Protein AF-A0AA96TRA6-F1 (afdb_monomer_lite)

Radius of gyration: 28.6 Å; chains: 1; bounding box: 65×93×69 Å

pLDDT: mean 88.29, std 16.26, range [33.94, 98.81]

Structure (mmCIF, N/CA/C/O backbone):
data_AF-A0AA96TRA6-F1
#
_entry.id   AF-A0AA96TRA6-F1
#
loop_
_atom_site.group_PDB
_atom_site.id
_atom_site.type_symbol
_atom_site.label_atom_id
_atom_site.label_alt_id
_atom_site.label_comp_id
_atom_site.label_asym_id
_atom_site.label_entity_id
_atom_site.label_seq_id
_atom_site.pdbx_PDB_ins_code
_atom_site.Cartn_x
_atom_site.Cartn_y
_atom_site.Cartn_z
_atom_site.occupancy
_atom_site.B_iso_or_equiv
_atom_site.auth_seq_id
_atom_site.auth_comp_id
_atom_site.auth_asym_id
_atom_site.auth_atom_id
_atom_site.pdbx_PDB_model_num
ATOM 1 N N . MET A 1 1 ? -35.808 -71.334 -18.707 1.00 42.28 1 MET A N 1
ATOM 2 C CA . MET A 1 1 ? -35.022 -70.355 -19.491 1.00 42.28 1 MET A CA 1
ATOM 3 C C . MET A 1 1 ? -34.315 -69.418 -18.519 1.00 42.28 1 MET A C 1
ATOM 5 O O . MET A 1 1 ? -34.980 -68.644 -17.847 1.00 42.28 1 MET A O 1
ATOM 9 N N . ARG A 1 2 ? -32.995 -69.573 -18.341 1.00 33.94 2 ARG A N 1
ATOM 10 C CA . ARG A 1 2 ? -32.172 -68.718 -17.468 1.00 33.94 2 ARG A CA 1
ATOM 11 C C . ARG A 1 2 ? -31.761 -67.474 -18.256 1.00 33.94 2 ARG A C 1
ATOM 13 O O . ARG A 1 2 ? -31.097 -67.607 -19.277 1.00 33.94 2 ARG A O 1
ATOM 20 N N . VAL A 1 3 ? -32.156 -66.294 -17.787 1.00 36.94 3 VAL A N 1
ATOM 21 C CA . VAL A 1 3 ? -31.730 -65.010 -18.358 1.00 36.94 3 VAL A CA 1
ATOM 22 C C . VAL A 1 3 ? -30.413 -64.619 -17.693 1.00 36.94 3 VAL A C 1
ATOM 24 O O . VAL A 1 3 ? -30.379 -64.307 -16.505 1.00 36.94 3 VAL A O 1
ATOM 27 N N . ILE A 1 4 ? -29.322 -64.688 -18.452 1.00 37.72 4 ILE A N 1
ATOM 28 C CA . ILE A 1 4 ? -28.000 -64.203 -18.048 1.00 37.72 4 ILE A CA 1
ATOM 29 C C . ILE A 1 4 ? -28.017 -62.681 -18.224 1.00 37.72 4 ILE A C 1
ATOM 31 O O . ILE A 1 4 ? -28.163 -62.190 -19.340 1.00 37.72 4 ILE A O 1
ATOM 35 N N . ARG A 1 5 ? -27.912 -61.926 -17.126 1.00 39.19 5 ARG A N 1
ATOM 36 C CA . ARG A 1 5 ? -27.693 -60.474 -17.171 1.00 39.19 5 ARG A CA 1
ATOM 37 C C . ARG A 1 5 ? -26.189 -60.217 -17.177 1.00 39.19 5 ARG A C 1
ATOM 39 O O . ARG A 1 5 ? -25.538 -60.374 -16.149 1.00 39.19 5 ARG A O 1
ATOM 46 N N . SER A 1 6 ? -25.649 -59.844 -18.332 1.00 37.41 6 SER A N 1
ATOM 47 C CA . SER A 1 6 ? -24.274 -59.358 -18.461 1.00 37.41 6 SER A CA 1
ATOM 48 C C . SER A 1 6 ? -24.163 -57.975 -17.820 1.00 37.41 6 SER A C 1
ATOM 50 O O . SER A 1 6 ? -24.817 -57.032 -18.263 1.00 37.41 6 SER A O 1
ATOM 52 N N . ALA A 1 7 ? -23.357 -57.853 -16.768 1.00 39.53 7 ALA A N 1
ATOM 53 C CA . ALA A 1 7 ? -22.985 -56.566 -16.198 1.00 39.53 7 ALA A CA 1
ATOM 54 C C . ALA A 1 7 ? -21.877 -55.945 -17.060 1.00 39.53 7 ALA A C 1
ATOM 56 O O . ALA A 1 7 ? -20.784 -56.499 -17.168 1.00 39.53 7 ALA A O 1
ATOM 57 N N . VAL A 1 8 ? -22.168 -54.810 -17.695 1.00 40.00 8 VAL A N 1
ATOM 58 C CA . VAL A 1 8 ? -21.160 -53.983 -18.364 1.00 40.00 8 VAL A CA 1
ATOM 59 C C . VAL A 1 8 ? -20.470 -53.152 -17.285 1.00 40.00 8 VAL A C 1
ATOM 61 O O . VAL A 1 8 ? -21.099 -52.306 -16.653 1.00 40.00 8 VAL A O 1
ATOM 64 N N . VAL A 1 9 ? -19.188 -53.422 -17.045 1.00 39.41 9 VAL A N 1
ATOM 65 C CA . VAL A 1 9 ? -18.330 -52.583 -16.203 1.00 39.41 9 VAL A CA 1
ATOM 66 C C . VAL A 1 9 ? -17.809 -51.450 -17.081 1.00 39.41 9 VAL A C 1
ATOM 68 O O . VAL A 1 9 ? -16.950 -51.661 -17.933 1.00 39.41 9 VAL A O 1
ATOM 71 N N . THR A 1 10 ? -18.359 -50.252 -16.904 1.00 38.34 10 THR A N 1
ATOM 72 C CA . THR A 1 10 ? -17.861 -49.040 -17.560 1.00 38.34 10 THR A CA 1
ATOM 73 C C . THR A 1 10 ? -16.698 -48.492 -16.740 1.00 38.34 10 THR A C 1
ATOM 75 O O . THR A 1 10 ? -16.899 -47.876 -15.695 1.00 38.34 10 THR A O 1
ATOM 78 N N . THR A 1 11 ? -15.469 -48.737 -17.186 1.00 40.53 11 THR A N 1
ATOM 79 C CA . THR A 1 11 ? -14.266 -48.168 -16.570 1.00 40.53 11 THR A CA 1
ATOM 80 C C . THR A 1 11 ? -14.199 -46.676 -16.896 1.00 40.53 11 THR A C 1
ATOM 82 O O . THR A 1 11 ? -13.904 -46.292 -18.027 1.00 40.53 11 THR A O 1
ATOM 85 N N . LEU A 1 12 ? -14.504 -45.824 -15.916 1.00 39.66 12 LEU A N 1
ATOM 86 C CA . LEU A 1 12 ? -14.371 -44.375 -16.037 1.00 39.66 12 LEU A CA 1
ATOM 87 C C . LEU A 1 12 ? -12.877 -44.014 -15.955 1.00 39.66 12 LEU A C 1
ATOM 89 O O . LEU A 1 12 ? -12.299 -43.961 -14.870 1.00 39.66 12 LEU A O 1
ATOM 93 N N . LEU A 1 13 ? -12.230 -43.811 -17.105 1.00 40.53 13 LEU A N 1
ATOM 94 C CA . LEU A 1 13 ? -10.893 -43.217 -17.166 1.00 40.53 13 LEU A CA 1
ATOM 95 C C . LEU A 1 13 ? -11.001 -41.741 -16.770 1.00 40.53 13 LEU A C 1
ATOM 97 O O . LEU A 1 13 ? -11.358 -40.890 -17.582 1.00 40.53 13 LEU A O 1
ATOM 101 N N . VAL A 1 14 ? -10.701 -41.440 -15.507 1.00 46.28 14 VAL A N 1
ATOM 102 C CA . VAL A 1 14 ? -10.446 -40.071 -15.055 1.00 46.28 14 VAL A CA 1
ATOM 103 C C . VAL A 1 14 ? -9.129 -39.639 -15.693 1.00 46.28 14 VAL A C 1
ATOM 105 O O . VAL A 1 14 ? -8.050 -40.016 -15.240 1.00 46.28 14 VAL A O 1
ATOM 108 N N . GLY A 1 15 ? -9.219 -38.903 -16.799 1.00 42.81 15 GLY A N 1
ATOM 109 C CA . GLY A 1 15 ? -8.066 -38.237 -17.384 1.00 42.81 15 GLY A CA 1
ATOM 110 C C . GLY A 1 15 ? -7.503 -37.255 -16.364 1.00 42.81 15 GLY A C 1
ATOM 111 O O . GLY A 1 15 ? -8.161 -36.276 -16.020 1.00 42.81 15 GLY A O 1
ATOM 112 N N . LEU A 1 16 ? -6.301 -37.530 -15.860 1.00 41.72 16 LEU A N 1
ATOM 113 C CA . LEU A 1 16 ? -5.500 -36.548 -15.141 1.00 41.72 16 LEU A CA 1
ATOM 114 C C . LEU A 1 16 ? -5.241 -35.388 -16.105 1.00 41.72 16 LEU A C 1
ATOM 116 O O . LEU A 1 16 ? -4.374 -35.474 -16.974 1.00 41.72 16 LEU A O 1
ATOM 120 N N . VAL A 1 17 ? -6.021 -34.315 -15.975 1.00 44.75 17 VAL A N 1
ATOM 121 C CA . VAL A 1 17 ? -5.686 -33.027 -16.578 1.00 44.75 17 VAL A CA 1
ATOM 122 C C . VAL A 1 17 ? -4.483 -32.519 -15.797 1.00 44.75 17 VAL A C 1
ATOM 124 O O . VAL A 1 17 ? -4.615 -31.886 -14.754 1.00 44.75 17 VAL A O 1
ATOM 127 N N . VAL A 1 18 ? -3.290 -32.882 -16.260 1.00 41.41 18 VAL A N 1
ATOM 128 C CA . VAL A 1 18 ? -2.065 -32.229 -15.811 1.00 41.41 18 VAL A CA 1
ATOM 129 C C . VAL A 1 18 ? -2.233 -30.758 -16.192 1.00 41.41 18 VAL A C 1
ATOM 131 O O . VAL A 1 18 ? -2.488 -30.492 -17.370 1.00 41.41 18 VAL A O 1
ATOM 134 N N . PRO A 1 19 ? -2.155 -29.801 -15.250 1.00 42.62 19 PRO A N 1
ATOM 135 C CA . PRO A 1 19 ? -2.147 -28.398 -15.619 1.00 42.62 19 PRO A CA 1
ATOM 136 C C . PRO A 1 19 ? -0.954 -28.209 -16.549 1.00 42.62 19 PRO A C 1
ATOM 138 O O . PRO A 1 19 ? 0.198 -28.370 -16.147 1.00 42.62 19 PRO A O 1
ATOM 141 N N . THR A 1 20 ? -1.224 -27.943 -17.825 1.00 41.03 20 THR A N 1
ATOM 142 C CA . THR A 1 20 ? -0.189 -27.506 -18.750 1.00 41.03 20 THR A CA 1
ATOM 143 C C . THR A 1 20 ? 0.388 -26.241 -18.147 1.00 41.03 20 THR A C 1
ATOM 145 O O . THR A 1 20 ? -0.325 -25.240 -18.044 1.00 41.03 20 THR A O 1
ATOM 148 N N . ALA A 1 21 ? 1.644 -26.300 -17.698 1.00 43.00 21 ALA A N 1
ATOM 149 C CA . ALA A 1 21 ? 2.397 -25.112 -17.343 1.00 43.00 21 ALA A CA 1
ATOM 150 C C . ALA A 1 21 ? 2.210 -24.121 -18.494 1.00 43.00 21 ALA A C 1
ATOM 152 O O . ALA A 1 21 ? 2.551 -24.434 -19.639 1.00 43.00 21 ALA A O 1
ATOM 153 N N . ARG A 1 22 ? 1.557 -22.987 -18.212 1.00 42.09 22 ARG A N 1
ATOM 154 C CA . ARG A 1 22 ? 1.361 -21.920 -19.192 1.00 42.09 22 ARG A CA 1
ATOM 155 C C . ARG A 1 22 ? 2.757 -21.594 -19.711 1.00 42.09 22 ARG A C 1
ATOM 157 O O . ARG A 1 22 ? 3.632 -21.248 -18.919 1.00 42.09 22 ARG A O 1
ATOM 164 N N . ALA A 1 23 ? 2.992 -21.816 -21.003 1.00 43.53 23 ALA A N 1
ATOM 165 C CA . ALA A 1 23 ? 4.252 -21.430 -21.615 1.00 43.53 23 ALA A CA 1
ATOM 166 C C . ALA A 1 23 ? 4.495 -19.950 -21.295 1.00 43.53 23 ALA A C 1
ATOM 168 O O . ALA A 1 23 ? 3.550 -19.162 -21.324 1.00 43.53 23 ALA A O 1
ATOM 169 N N . ALA A 1 24 ? 5.739 -19.623 -20.951 1.00 48.09 24 ALA A N 1
ATOM 170 C CA . ALA A 1 24 ? 6.220 -18.273 -20.708 1.00 48.09 24 ALA A CA 1
ATOM 171 C C . ALA A 1 24 ? 5.641 -17.290 -21.737 1.00 48.09 24 ALA A C 1
ATOM 173 O O . ALA A 1 24 ? 6.030 -17.315 -22.905 1.00 48.09 24 ALA A O 1
ATOM 174 N N . GLU A 1 25 ? 4.672 -16.472 -21.332 1.00 60.06 25 GLU A N 1
ATOM 175 C CA . GLU A 1 25 ? 4.053 -15.508 -22.234 1.00 60.06 25 GLU A CA 1
ATOM 176 C C . GLU A 1 25 ? 5.035 -14.342 -22.367 1.00 60.06 25 GLU A C 1
ATOM 178 O O . GLU A 1 25 ? 5.308 -13.631 -21.398 1.00 60.06 25 GLU A O 1
ATOM 183 N N . VAL A 1 26 ? 5.643 -14.195 -23.548 1.00 67.19 26 VAL A N 1
ATOM 184 C CA . VAL A 1 26 ? 6.467 -13.021 -23.861 1.00 67.19 26 VAL A CA 1
ATOM 185 C C . VAL A 1 26 ? 5.602 -11.783 -23.612 1.00 67.19 26 VAL A C 1
ATOM 187 O O . VAL A 1 26 ? 4.459 -11.761 -24.081 1.00 67.19 26 VAL A O 1
ATOM 190 N N . PRO A 1 27 ? 6.097 -10.762 -22.888 1.00 79.88 27 PRO A N 1
ATOM 191 C CA . PRO A 1 27 ? 5.276 -9.600 -22.597 1.00 79.88 27 PRO A CA 1
ATOM 192 C C . PRO A 1 27 ? 4.778 -8.944 -23.887 1.00 79.88 27 PRO A C 1
ATOM 194 O O . PRO A 1 27 ? 5.542 -8.743 -24.834 1.00 79.88 27 PRO A O 1
ATOM 197 N N . ALA A 1 28 ? 3.486 -8.621 -23.931 1.00 87.81 28 ALA A N 1
ATOM 198 C CA . ALA A 1 28 ? 2.892 -7.961 -25.086 1.00 87.81 28 ALA A CA 1
ATOM 199 C C . ALA A 1 28 ? 3.517 -6.573 -25.299 1.00 87.81 28 ALA A C 1
ATOM 201 O O . ALA A 1 28 ? 3.932 -5.912 -24.347 1.00 87.81 28 ALA A O 1
ATOM 202 N N . ALA A 1 29 ? 3.535 -6.089 -26.541 1.00 92.25 29 ALA A N 1
ATOM 203 C CA . ALA A 1 29 ? 3.924 -4.707 -26.808 1.00 92.25 29 ALA A CA 1
ATOM 204 C C . ALA A 1 29 ? 3.023 -3.728 -26.028 1.00 92.25 29 ALA A C 1
ATOM 206 O O . ALA A 1 29 ? 1.818 -3.948 -25.900 1.00 92.25 29 ALA A O 1
AT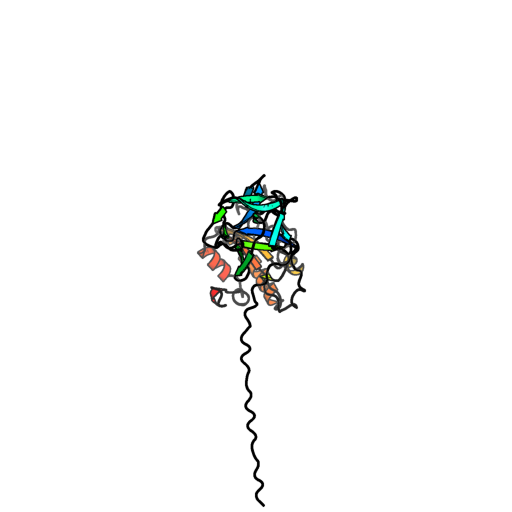OM 207 N N . GLY A 1 30 ? 3.602 -2.654 -25.496 1.00 94.06 30 GLY A N 1
ATOM 208 C CA . GLY A 1 30 ? 2.895 -1.735 -24.605 1.00 94.06 30 GLY A CA 1
ATOM 209 C C . GLY A 1 30 ? 3.838 -0.849 -23.801 1.00 94.06 30 GLY A C 1
ATOM 210 O O . GLY A 1 30 ? 5.038 -0.820 -24.054 1.00 94.06 30 GLY A O 1
ATOM 211 N N . GLN A 1 31 ? 3.292 -0.122 -22.830 1.00 96.12 31 GLN A N 1
ATOM 212 C CA . GLN A 1 31 ? 4.075 0.746 -21.950 1.00 96.12 31 GLN A CA 1
ATOM 213 C C . GLN A 1 31 ? 4.213 0.124 -20.564 1.00 96.12 31 GLN A C 1
ATOM 215 O O . GLN A 1 31 ? 3.215 -0.311 -19.982 1.00 96.12 31 GLN A O 1
ATOM 220 N N . TYR A 1 32 ? 5.431 0.126 -20.030 1.00 96.12 32 TYR A N 1
ATOM 221 C CA . TYR A 1 32 ? 5.778 -0.560 -18.793 1.00 96.12 32 TYR A CA 1
ATOM 222 C C . TYR A 1 32 ? 6.741 0.234 -17.907 1.00 96.12 32 TYR A C 1
ATOM 224 O O . TYR A 1 32 ? 7.564 1.010 -18.391 1.00 96.12 32 TYR A O 1
ATOM 232 N N . TYR A 1 33 ? 6.684 -0.036 -16.605 1.00 97.00 33 TYR A N 1
ATOM 233 C CA . TYR A 1 33 ? 7.807 0.158 -15.695 1.00 97.00 33 TYR A CA 1
ATOM 234 C C . TYR A 1 33 ? 8.662 -1.107 -15.685 1.00 97.00 33 TYR A C 1
ATOM 236 O O . TYR A 1 33 ? 8.124 -2.214 -15.628 1.00 97.00 33 TYR A O 1
ATOM 244 N N . LEU A 1 34 ? 9.984 -0.945 -15.702 1.00 96.88 34 LEU A N 1
ATOM 245 C CA . LEU A 1 34 ? 10.941 -2.035 -15.524 1.00 96.88 34 LEU A CA 1
ATOM 246 C C . LEU A 1 34 ? 11.576 -1.906 -14.135 1.00 96.88 34 LEU A C 1
ATOM 248 O O . LEU A 1 34 ? 12.388 -1.009 -13.913 1.00 96.88 34 LEU A O 1
ATOM 252 N N . GLN A 1 35 ? 11.201 -2.781 -13.203 1.00 97.44 35 GLN A N 1
ATOM 253 C CA . GLN A 1 35 ? 11.616 -2.707 -11.800 1.00 97.44 35 GLN A CA 1
ATOM 254 C C . GLN A 1 35 ? 12.491 -3.901 -11.423 1.00 97.44 35 GLN A C 1
ATOM 256 O O . GLN A 1 35 ? 12.138 -5.049 -11.679 1.00 97.44 35 GLN A O 1
ATOM 261 N N . SER A 1 36 ? 13.632 -3.648 -10.791 1.00 96.81 36 SER A N 1
ATOM 262 C CA . SER A 1 36 ? 14.515 -4.710 -10.303 1.00 96.81 36 SER A CA 1
ATOM 263 C C . SER A 1 36 ? 13.880 -5.427 -9.114 1.00 96.81 36 SER A C 1
ATOM 265 O O . SER A 1 36 ? 13.518 -4.791 -8.122 1.00 96.81 36 SER A O 1
ATOM 267 N N . VAL A 1 37 ? 13.807 -6.759 -9.170 1.00 96.19 37 VAL A N 1
ATOM 268 C CA . VAL A 1 37 ? 13.329 -7.580 -8.042 1.00 96.19 37 VAL A CA 1
ATOM 269 C C . VAL A 1 37 ? 14.284 -7.472 -6.850 1.00 96.19 37 VAL A C 1
ATOM 271 O O . VAL A 1 37 ? 13.847 -7.489 -5.704 1.00 96.19 37 VAL A O 1
ATOM 274 N N . ALA A 1 38 ? 15.587 -7.338 -7.108 1.00 94.81 38 ALA A N 1
ATOM 275 C CA . ALA A 1 38 ? 16.608 -7.323 -6.064 1.00 94.81 38 ALA A CA 1
ATOM 276 C C . ALA A 1 38 ? 16.658 -6.002 -5.281 1.00 94.81 38 ALA A C 1
ATOM 278 O O . ALA A 1 38 ? 16.997 -6.002 -4.100 1.00 94.81 38 ALA A O 1
ATOM 279 N N . THR A 1 39 ? 16.357 -4.873 -5.931 1.00 95.62 39 THR A N 1
ATOM 280 C CA . THR A 1 39 ? 16.509 -3.533 -5.332 1.00 95.62 39 THR A CA 1
ATOM 281 C C . THR A 1 39 ? 15.181 -2.807 -5.121 1.00 95.62 39 THR A C 1
ATOM 283 O O . THR A 1 39 ? 15.141 -1.839 -4.367 1.00 95.62 39 THR A O 1
ATOM 286 N N . GLY A 1 40 ? 14.101 -3.227 -5.789 1.00 95.69 40 GLY A N 1
ATOM 287 C CA . GLY A 1 40 ? 12.816 -2.519 -5.798 1.00 95.69 40 GLY A CA 1
ATOM 288 C C . GLY A 1 40 ? 12.839 -1.184 -6.556 1.00 95.69 40 GLY A C 1
ATOM 289 O O . GLY A 1 40 ? 11.872 -0.425 -6.494 1.00 95.69 40 GLY A O 1
ATOM 290 N N . LEU A 1 41 ? 13.929 -0.871 -7.263 1.00 97.12 41 LEU A N 1
ATOM 291 C CA . LEU A 1 41 ? 14.107 0.383 -7.998 1.00 97.12 41 LEU A CA 1
ATOM 292 C C . LEU A 1 41 ? 13.728 0.224 -9.475 1.00 97.12 41 LEU A C 1
ATOM 294 O O . LEU A 1 41 ? 13.916 -0.845 -10.061 1.00 97.12 41 LEU A O 1
ATOM 298 N N . ASN A 1 42 ? 13.228 1.304 -10.075 1.00 97.62 42 ASN A N 1
ATOM 299 C CA . ASN A 1 42 ? 12.888 1.375 -11.493 1.00 97.62 42 ASN A CA 1
ATOM 300 C C . ASN A 1 42 ? 14.119 1.720 -12.335 1.00 97.62 42 ASN A C 1
ATOM 302 O O . ASN A 1 42 ? 14.922 2.571 -11.945 1.00 97.62 42 ASN A O 1
ATOM 306 N N . ALA A 1 43 ? 14.227 1.102 -13.511 1.00 97.44 43 ALA A N 1
ATOM 307 C CA . ALA A 1 43 ? 15.154 1.508 -14.557 1.00 97.44 43 ALA A CA 1
ATOM 308 C C . ALA A 1 43 ? 14.735 2.877 -15.112 1.00 97.44 43 ALA A C 1
ATOM 310 O O . ALA A 1 43 ? 13.609 3.036 -15.590 1.00 97.44 43 ALA A O 1
ATOM 311 N N . ALA A 1 44 ? 15.646 3.841 -15.043 1.00 97.69 44 ALA A N 1
ATOM 312 C CA . ALA A 1 44 ? 15.417 5.239 -15.379 1.00 97.69 44 ALA A CA 1
ATOM 313 C C . ALA A 1 44 ? 16.459 5.719 -16.390 1.00 97.69 44 ALA A C 1
ATOM 315 O O . ALA A 1 44 ? 17.645 5.422 -16.238 1.00 97.69 44 ALA A O 1
ATOM 316 N N . VAL A 1 45 ? 16.040 6.465 -17.408 1.00 97.56 45 VAL A N 1
ATOM 317 C CA . VAL A 1 45 ? 16.984 7.070 -18.354 1.00 97.56 45 VAL A CA 1
ATOM 318 C C . VAL A 1 45 ? 17.732 8.223 -17.683 1.00 97.56 45 VAL A C 1
ATOM 320 O O . VAL A 1 45 ? 17.118 9.184 -17.224 1.00 97.56 45 VAL A O 1
ATOM 323 N N . THR A 1 46 ? 19.067 8.156 -17.689 1.00 96.06 46 THR A N 1
ATOM 324 C CA . THR A 1 46 ? 19.953 9.220 -17.192 1.00 96.06 46 THR A CA 1
ATOM 325 C C . THR A 1 46 ? 20.938 9.607 -18.296 1.00 96.06 46 THR A C 1
ATOM 327 O O . THR A 1 46 ? 22.042 9.075 -18.404 1.00 96.06 46 THR A O 1
ATOM 330 N N . GLY A 1 47 ? 20.536 10.535 -19.169 1.00 94.50 47 GLY A N 1
ATOM 331 C CA . GLY A 1 47 ? 21.346 10.937 -20.323 1.00 94.50 47 GLY A CA 1
ATOM 332 C C . GLY A 1 47 ? 21.545 9.787 -21.318 1.00 94.50 47 GLY A C 1
ATOM 333 O O . GLY A 1 47 ? 20.600 9.362 -21.977 1.00 94.50 47 GLY A O 1
ATOM 334 N N . ASP A 1 48 ? 22.780 9.294 -21.443 1.00 96.12 48 ASP A N 1
ATOM 335 C CA . ASP A 1 48 ? 23.130 8.163 -22.319 1.00 96.12 48 ASP A CA 1
ATOM 336 C C . ASP A 1 48 ? 23.156 6.809 -21.592 1.00 96.12 48 ASP A C 1
ATOM 338 O O . ASP A 1 48 ? 23.378 5.772 -22.223 1.00 96.12 48 ASP A O 1
ATOM 342 N N . THR A 1 49 ? 22.938 6.799 -20.276 1.00 96.94 49 THR A N 1
ATOM 343 C CA . THR A 1 49 ? 22.920 5.591 -19.445 1.00 96.94 49 THR A CA 1
ATOM 344 C C . THR A 1 49 ? 21.517 5.293 -18.933 1.00 96.94 49 THR A C 1
ATOM 346 O O . THR A 1 49 ? 20.566 6.043 -19.163 1.00 96.94 49 THR A O 1
ATOM 349 N N . VAL A 1 50 ? 21.393 4.162 -18.243 1.00 97.50 50 VAL A N 1
ATOM 350 C CA . VAL A 1 50 ? 20.170 3.777 -17.543 1.00 97.50 50 VAL A CA 1
ATOM 351 C C . VAL A 1 50 ? 20.536 3.464 -16.102 1.00 97.50 50 VAL A C 1
ATOM 353 O O . VAL A 1 50 ? 21.335 2.560 -15.863 1.00 97.50 50 VAL A O 1
ATOM 356 N N . ASP A 1 51 ? 19.978 4.214 -15.160 1.00 96.88 51 ASP A N 1
ATOM 357 C CA . ASP A 1 51 ? 20.236 4.086 -13.725 1.00 96.88 51 ASP A CA 1
ATOM 358 C C . ASP A 1 51 ? 19.045 3.437 -13.005 1.00 96.88 51 ASP A C 1
ATOM 360 O O . ASP A 1 51 ? 18.041 3.069 -13.616 1.00 96.88 51 ASP A O 1
ATOM 364 N N . GLN A 1 52 ? 19.165 3.277 -11.685 1.00 96.12 52 GLN A N 1
ATOM 365 C CA . GLN A 1 52 ? 18.102 2.773 -10.819 1.00 96.12 52 GLN A CA 1
ATOM 366 C C . GLN A 1 52 ? 17.617 3.858 -9.866 1.00 96.12 52 GLN A C 1
ATOM 368 O O . GLN A 1 52 ? 18.358 4.278 -8.976 1.00 96.12 52 GLN A O 1
ATOM 373 N N . HIS A 1 53 ? 16.358 4.262 -10.001 1.00 96.50 53 HIS A N 1
ATOM 374 C CA . HIS A 1 53 ? 15.738 5.293 -9.170 1.00 96.50 53 HIS A CA 1
ATOM 375 C C . HIS A 1 53 ? 14.540 4.739 -8.389 1.00 96.50 53 HIS A C 1
ATOM 377 O O . HIS A 1 53 ? 13.946 3.720 -8.744 1.00 96.50 53 HIS A O 1
ATOM 383 N N . ARG A 1 54 ? 14.165 5.415 -7.295 1.00 96.94 54 ARG A N 1
ATOM 384 C CA . ARG A 1 54 ? 12.924 5.089 -6.573 1.00 96.94 54 ARG A CA 1
ATOM 385 C C . ARG A 1 54 ? 11.722 5.276 -7.512 1.00 96.94 54 ARG A C 1
ATOM 387 O O . ARG A 1 54 ? 11.764 6.218 -8.305 1.00 96.94 54 ARG A O 1
ATOM 394 N N . PRO A 1 55 ? 10.666 4.447 -7.418 1.00 95.56 55 PRO A N 1
ATOM 395 C CA . PRO A 1 55 ? 9.463 4.630 -8.225 1.00 95.56 55 PRO A CA 1
ATOM 396 C C . PRO A 1 55 ? 8.873 6.034 -8.046 1.00 95.56 55 PRO A C 1
ATOM 398 O O . PRO A 1 55 ? 8.578 6.440 -6.921 1.00 95.56 55 PRO A O 1
ATOM 401 N N . LYS A 1 56 ? 8.734 6.777 -9.146 1.00 93.50 56 LYS A N 1
ATOM 402 C CA . LYS A 1 56 ? 8.208 8.152 -9.165 1.00 93.50 56 LYS A CA 1
ATOM 403 C C . LYS A 1 56 ? 7.501 8.449 -10.491 1.00 93.50 56 LYS A C 1
ATOM 405 O O . LYS A 1 56 ? 7.878 9.387 -11.180 1.00 93.50 56 LYS A O 1
ATOM 410 N N . GLY A 1 57 ? 6.560 7.596 -10.895 1.00 90.94 57 GLY A N 1
ATOM 411 C CA . GLY A 1 57 ? 5.847 7.789 -12.161 1.00 90.94 57 GLY A CA 1
ATOM 412 C C . GLY A 1 57 ? 6.805 7.933 -13.349 1.00 90.94 57 GLY A C 1
ATOM 413 O O . GLY A 1 57 ? 7.720 7.125 -13.492 1.00 90.94 57 GLY A O 1
ATOM 414 N N . ASN A 1 58 ? 6.612 8.957 -14.185 1.00 93.38 58 ASN A N 1
ATOM 415 C CA . ASN A 1 58 ? 7.557 9.283 -15.263 1.00 93.38 58 ASN A CA 1
ATOM 416 C C . ASN A 1 58 ? 8.419 10.516 -14.983 1.00 93.38 58 ASN A C 1
ATOM 418 O O . ASN A 1 58 ? 9.133 10.971 -15.872 1.00 93.38 58 ASN A O 1
ATOM 422 N N . GLU A 1 59 ? 8.347 11.073 -13.779 1.00 93.25 59 GLU A N 1
ATOM 423 C CA . GLU A 1 59 ? 9.034 12.306 -13.404 1.00 93.25 59 GLU A CA 1
ATOM 424 C C . GLU A 1 59 ? 10.561 12.191 -13.561 1.00 93.25 59 GLU A C 1
ATOM 426 O O . GLU A 1 59 ? 11.214 13.183 -13.866 1.00 93.25 59 GLU A O 1
ATOM 431 N N . ASP A 1 60 ? 11.099 10.970 -13.441 1.00 93.38 60 ASP A N 1
ATOM 432 C CA . ASP A 1 60 ? 12.516 10.639 -13.641 1.00 93.38 60 ASP A CA 1
ATOM 433 C C . ASP A 1 60 ? 12.724 9.673 -14.841 1.00 93.38 60 ASP A C 1
ATOM 435 O O . ASP A 1 60 ? 13.584 8.797 -14.773 1.00 93.38 60 ASP A O 1
ATOM 439 N N . HIS A 1 61 ? 11.921 9.769 -15.914 1.00 96.44 61 HIS A N 1
ATOM 440 C CA . HIS A 1 61 ? 12.069 8.975 -17.157 1.00 96.44 61 HIS A CA 1
ATOM 441 C C . HIS A 1 61 ? 12.094 7.446 -16.947 1.00 96.44 61 HIS A C 1
ATOM 443 O O . HIS A 1 61 ? 13.027 6.751 -17.359 1.00 96.44 61 HIS A O 1
ATOM 449 N N . GLN A 1 62 ? 11.076 6.913 -16.264 1.00 97.00 62 GLN A N 1
ATOM 450 C CA . GLN A 1 62 ? 11.003 5.502 -15.841 1.00 97.00 62 GLN A CA 1
ATOM 451 C C . GLN A 1 62 ? 10.031 4.652 -16.675 1.00 97.00 62 GLN A C 1
ATOM 453 O O . GLN A 1 62 ? 9.838 3.468 -16.384 1.00 97.00 62 GLN A O 1
ATOM 458 N N . GLN A 1 63 ? 9.379 5.245 -17.676 1.00 97.69 63 GLN A N 1
ATOM 459 C CA . GLN A 1 63 ? 8.393 4.574 -18.519 1.00 97.69 63 GLN A CA 1
ATOM 460 C C . GLN A 1 63 ? 9.013 4.122 -19.840 1.00 97.69 63 GLN A C 1
ATOM 462 O O . GLN A 1 63 ? 9.583 4.918 -20.580 1.00 97.69 63 GLN A O 1
ATOM 467 N N . TRP A 1 64 ? 8.849 2.841 -20.155 1.00 97.88 64 TRP A N 1
ATOM 468 C CA . TRP A 1 64 ? 9.418 2.204 -21.337 1.00 97.88 64 TRP A CA 1
ATOM 469 C C . TRP A 1 64 ? 8.317 1.717 -22.269 1.00 97.88 64 TRP A C 1
ATOM 471 O O . TRP A 1 64 ? 7.382 1.041 -21.842 1.00 97.88 64 TRP A O 1
ATOM 481 N N . THR A 1 65 ? 8.452 1.990 -23.560 1.00 97.62 65 THR A N 1
ATOM 482 C CA . THR A 1 65 ? 7.629 1.375 -24.602 1.00 97.62 65 THR A CA 1
ATOM 483 C C . THR A 1 65 ? 8.294 0.083 -25.060 1.00 97.62 65 THR A C 1
ATOM 485 O O . THR A 1 65 ? 9.314 0.111 -25.745 1.00 97.62 65 THR A O 1
ATOM 488 N N . LEU A 1 66 ? 7.720 -1.061 -24.690 1.00 96.38 66 LEU A N 1
ATOM 489 C CA . LEU A 1 66 ? 8.100 -2.355 -25.239 1.00 96.38 66 LEU A CA 1
ATOM 490 C C . LEU A 1 66 ? 7.493 -2.510 -26.635 1.00 96.38 66 LEU A C 1
ATOM 492 O O . LEU A 1 66 ? 6.272 -2.516 -26.809 1.00 96.38 66 LEU A O 1
ATOM 496 N N . ARG A 1 67 ? 8.360 -2.665 -27.628 1.00 95.19 67 ARG A N 1
ATOM 497 C CA . ARG A 1 67 ? 8.004 -2.964 -29.014 1.00 95.19 67 ARG A CA 1
ATOM 498 C C . ARG A 1 67 ? 7.865 -4.476 -29.218 1.00 95.19 67 ARG A C 1
ATOM 500 O O . ARG A 1 67 ? 8.454 -5.274 -28.493 1.00 95.19 67 ARG A O 1
ATOM 507 N N . SER A 1 68 ? 7.115 -4.882 -30.244 1.00 91.38 68 SER A N 1
ATOM 508 C CA . SER A 1 68 ? 6.859 -6.300 -30.562 1.00 91.38 68 SER A CA 1
ATOM 509 C C . SER A 1 68 ? 8.109 -7.097 -30.950 1.00 91.38 68 SER A C 1
ATOM 511 O O . SER A 1 68 ? 8.067 -8.320 -30.994 1.00 91.38 68 SER A O 1
ATOM 513 N N . ASP A 1 69 ? 9.207 -6.413 -31.264 1.00 90.50 69 ASP A N 1
ATOM 514 C CA . ASP A 1 69 ? 10.508 -6.990 -31.599 1.00 90.50 69 ASP A CA 1
ATOM 515 C C . ASP A 1 69 ? 11.450 -7.107 -30.384 1.00 90.50 69 ASP A C 1
ATOM 517 O O . ASP A 1 69 ? 12.621 -7.438 -30.552 1.00 90.50 69 ASP A O 1
ATOM 521 N N . GLY A 1 70 ? 10.962 -6.836 -29.168 1.00 92.31 70 GLY A N 1
ATOM 522 C CA . GLY A 1 70 ? 11.731 -6.972 -27.930 1.00 92.31 70 GLY A CA 1
ATOM 523 C C . GLY A 1 70 ? 12.602 -5.762 -27.577 1.00 92.31 70 GLY A C 1
ATOM 524 O O . GLY A 1 70 ? 13.475 -5.866 -26.714 1.00 92.31 70 GLY A O 1
ATOM 525 N N . ARG A 1 71 ? 12.402 -4.610 -28.228 1.00 96.94 71 ARG A N 1
ATOM 526 C CA . ARG A 1 71 ? 13.074 -3.353 -27.862 1.00 96.94 71 ARG A CA 1
ATOM 527 C C . ARG A 1 71 ? 12.297 -2.593 -26.795 1.00 96.94 71 ARG A C 1
ATOM 529 O O . ARG A 1 71 ? 11.082 -2.464 -26.895 1.00 96.94 71 ARG A O 1
ATOM 536 N N . LEU A 1 72 ? 13.012 -2.037 -25.821 1.00 98.00 72 LEU A N 1
ATOM 537 C CA . LEU A 1 72 ? 12.467 -1.112 -24.824 1.00 98.00 72 LEU A CA 1
ATOM 538 C C . LEU A 1 72 ? 12.901 0.307 -25.181 1.00 98.00 72 LEU A C 1
ATOM 540 O O . LEU A 1 72 ? 14.094 0.598 -25.187 1.00 98.00 72 LEU A O 1
ATOM 544 N N . GLU A 1 73 ? 11.944 1.167 -25.501 1.00 97.88 73 GLU A N 1
ATOM 545 C CA . GLU A 1 73 ? 12.170 2.537 -25.958 1.00 97.88 73 GLU A CA 1
ATOM 546 C C . GLU A 1 73 ? 11.745 3.570 -24.917 1.00 97.88 73 GLU A C 1
ATOM 548 O O . GLU A 1 73 ? 10.690 3.444 -24.301 1.00 97.88 73 GLU A O 1
ATOM 553 N N . GLU A 1 74 ? 12.526 4.636 -24.799 1.00 97.25 74 GLU A N 1
ATOM 554 C CA . GLU A 1 74 ? 12.173 5.859 -24.085 1.00 97.25 74 GLU A CA 1
ATOM 555 C C . GLU A 1 74 ? 12.660 7.053 -24.927 1.00 97.25 74 GLU A C 1
ATOM 557 O O . GLU A 1 74 ? 13.771 7.038 -25.465 1.00 97.25 74 GLU A O 1
ATOM 562 N N . SER A 1 75 ? 11.785 8.045 -25.132 1.00 92.25 75 SER A N 1
ATOM 563 C CA . SER A 1 75 ? 12.074 9.284 -25.878 1.00 92.25 75 SER A CA 1
ATOM 564 C C . SER A 1 75 ? 12.820 9.097 -27.217 1.00 92.25 75 SER A C 1
ATOM 566 O O . SER A 1 75 ? 13.722 9.860 -27.563 1.00 92.25 75 SER A O 1
ATOM 568 N N . GLY A 1 76 ? 12.445 8.078 -28.004 1.00 94.69 76 GLY A N 1
ATOM 569 C CA . GLY A 1 76 ? 13.010 7.815 -29.337 1.00 94.69 76 GLY A CA 1
ATOM 570 C C . GLY A 1 76 ? 14.346 7.060 -29.349 1.00 94.69 76 GLY A C 1
ATOM 571 O O . GLY A 1 76 ? 14.918 6.830 -30.419 1.00 94.69 76 GLY A O 1
ATOM 572 N N . ARG A 1 77 ? 14.859 6.663 -28.180 1.00 98.19 77 ARG A N 1
ATOM 573 C CA . ARG A 1 77 ? 16.065 5.841 -28.020 1.00 98.19 77 ARG A CA 1
ATOM 574 C C . ARG A 1 77 ? 15.712 4.540 -27.320 1.00 98.19 77 ARG A C 1
ATOM 576 O O . ARG A 1 77 ? 14.729 4.461 -26.598 1.00 98.19 77 ARG A O 1
ATOM 583 N N . CYS A 1 78 ? 16.524 3.512 -27.522 1.00 98.50 78 CYS A N 1
ATOM 584 C CA . CYS A 1 78 ? 16.249 2.191 -26.976 1.00 98.50 78 CYS A CA 1
ATOM 585 C C . CYS A 1 78 ? 17.301 1.769 -25.954 1.00 98.50 78 CYS A C 1
ATOM 587 O O . CYS A 1 78 ? 18.495 2.006 -26.152 1.00 98.50 78 CYS A O 1
ATOM 589 N N . LEU A 1 79 ? 16.850 1.085 -24.901 1.00 98.44 79 LEU A N 1
ATOM 590 C CA . LEU A 1 79 ? 17.702 0.372 -23.959 1.00 98.44 79 LEU A CA 1
ATOM 591 C C . LEU A 1 79 ? 18.529 -0.656 -24.726 1.00 98.44 79 LEU A C 1
ATOM 593 O O . LEU A 1 79 ? 18.009 -1.641 -25.252 1.00 98.44 79 LEU A O 1
ATOM 597 N N . GLY A 1 80 ? 19.831 -0.440 -24.763 1.00 97.81 80 GLY A N 1
ATOM 598 C CA . GLY A 1 80 ? 20.775 -1.321 -25.415 1.00 97.81 80 GLY A CA 1
ATOM 599 C C . GLY A 1 80 ? 21.989 -1.615 -24.559 1.00 97.81 80 GLY A C 1
ATOM 600 O O . GLY A 1 80 ? 22.042 -1.321 -23.363 1.00 97.81 80 GLY A O 1
ATOM 601 N N . ARG A 1 81 ? 22.966 -2.250 -25.193 1.00 97.50 81 ARG A N 1
ATOM 602 C CA . ARG A 1 81 ? 24.177 -2.756 -24.553 1.00 97.50 81 ARG A CA 1
ATOM 603 C C . ARG A 1 81 ? 25.391 -2.028 -25.113 1.00 97.50 81 ARG A C 1
ATOM 605 O O . ARG A 1 81 ? 25.560 -1.957 -26.323 1.00 97.50 81 ARG A O 1
ATOM 612 N N . SER A 1 82 ? 26.251 -1.531 -24.233 1.00 96.75 82 SER A N 1
ATOM 613 C CA . SER A 1 82 ? 27.565 -0.986 -24.581 1.00 96.75 82 SER A CA 1
ATOM 614 C C . SER A 1 82 ? 28.619 -1.670 -23.712 1.00 96.75 82 SER A C 1
ATOM 616 O O . SER A 1 82 ? 28.824 -1.316 -22.548 1.00 96.75 82 SER A O 1
ATOM 618 N N . GLY A 1 83 ? 29.228 -2.733 -24.249 1.00 94.81 83 GLY A N 1
ATOM 619 C CA . GLY A 1 83 ? 30.115 -3.616 -23.488 1.00 94.81 83 GLY A CA 1
ATOM 620 C C . GLY A 1 83 ? 29.375 -4.307 -22.340 1.00 94.81 83 GLY A C 1
ATOM 621 O O . GLY A 1 83 ? 28.474 -5.111 -22.582 1.00 94.81 83 GLY A O 1
ATOM 622 N N . ASP A 1 84 ? 29.760 -3.980 -21.104 1.00 96.19 84 ASP A N 1
ATOM 623 C CA . ASP A 1 84 ? 29.184 -4.515 -19.857 1.00 96.19 84 ASP A CA 1
ATOM 624 C C . ASP A 1 84 ? 28.189 -3.559 -19.189 1.00 96.19 84 ASP A C 1
ATOM 626 O O . ASP A 1 84 ? 27.789 -3.765 -18.043 1.00 96.19 84 ASP A O 1
ATOM 630 N N . LYS A 1 85 ? 27.776 -2.504 -19.897 1.00 96.81 85 LYS A N 1
ATOM 631 C CA . LYS A 1 85 ? 26.853 -1.483 -19.398 1.00 96.81 85 LYS A CA 1
ATOM 632 C C . LYS A 1 85 ? 25.577 -1.433 -20.225 1.00 96.81 85 LYS A C 1
ATOM 634 O O . LYS A 1 85 ? 25.600 -1.662 -21.437 1.00 96.81 85 LYS A O 1
ATOM 639 N N . ALA A 1 86 ? 24.476 -1.088 -19.569 1.00 97.50 86 ALA A N 1
ATOM 640 C CA . ALA A 1 86 ? 23.277 -0.632 -20.250 1.00 97.50 86 ALA A CA 1
ATOM 641 C C . ALA A 1 86 ? 23.487 0.803 -20.755 1.00 97.50 86 ALA A C 1
ATOM 643 O O . ALA A 1 86 ? 24.122 1.622 -20.086 1.00 97.50 86 ALA A O 1
ATOM 644 N N . ALA A 1 87 ? 22.958 1.105 -21.935 1.00 98.00 87 ALA A N 1
ATOM 645 C CA . ALA A 1 87 ? 23.066 2.423 -22.547 1.00 98.00 87 ALA A CA 1
ATOM 646 C C . ALA A 1 87 ? 21.820 2.739 -23.373 1.00 98.00 87 ALA A C 1
ATOM 648 O O . ALA A 1 87 ? 21.169 1.832 -23.889 1.00 98.00 87 ALA A O 1
ATOM 649 N N . MET A 1 88 ? 21.529 4.022 -23.557 1.00 98.44 88 MET A N 1
ATOM 650 C CA . MET A 1 88 ? 20.526 4.467 -24.518 1.00 98.44 88 MET A CA 1
ATOM 651 C C . MET A 1 88 ? 21.158 4.525 -25.906 1.00 98.44 88 MET A C 1
ATOM 653 O O . MET A 1 88 ? 22.092 5.287 -26.142 1.00 98.44 88 MET A O 1
ATOM 657 N N . LEU A 1 89 ? 20.668 3.734 -26.855 1.00 98.44 89 LEU A N 1
ATOM 658 C CA . LEU A 1 89 ? 21.210 3.651 -28.215 1.00 98.44 89 LEU A CA 1
ATOM 659 C C . LEU A 1 89 ? 20.141 3.997 -29.256 1.00 98.44 89 LEU A C 1
ATOM 661 O O . LEU A 1 89 ? 18.946 4.044 -28.961 1.00 98.44 89 LEU A O 1
ATOM 665 N N . ALA A 1 90 ? 20.567 4.220 -30.501 1.00 98.19 90 ALA A N 1
ATOM 666 C CA . ALA A 1 90 ? 19.633 4.288 -31.620 1.00 98.19 90 ALA A CA 1
ATOM 667 C C . ALA A 1 90 ? 18.869 2.959 -31.728 1.00 98.19 90 ALA A C 1
ATOM 669 O O . ALA A 1 90 ? 19.486 1.893 -31.769 1.00 98.19 90 ALA A O 1
ATOM 670 N N . CYS A 1 91 ? 17.539 3.015 -31.820 1.00 97.44 91 CYS A N 1
ATOM 671 C CA . CYS A 1 91 ? 16.698 1.817 -31.882 1.00 97.44 91 CYS A CA 1
ATOM 672 C C . CYS A 1 91 ? 16.977 0.923 -33.103 1.00 97.44 91 CYS A C 1
ATOM 674 O O . CYS A 1 91 ? 16.613 -0.245 -33.103 1.00 97.44 91 CYS A O 1
ATOM 676 N N . THR A 1 92 ? 17.651 1.427 -34.138 1.00 96.94 92 THR A N 1
ATOM 677 C CA . THR A 1 92 ? 18.099 0.623 -35.287 1.00 96.94 92 THR A CA 1
ATOM 678 C C . THR A 1 92 ? 19.292 -0.284 -34.970 1.00 96.94 92 THR A C 1
ATOM 680 O O . THR A 1 92 ? 19.574 -1.199 -35.740 1.00 96.94 92 THR A O 1
ATOM 683 N N . SER A 1 93 ? 19.991 -0.067 -33.851 1.00 97.38 93 SER A N 1
ATOM 684 C CA . SER A 1 93 ? 21.124 -0.900 -33.444 1.00 97.38 93 SER A CA 1
ATOM 685 C C . SER A 1 93 ? 20.683 -2.329 -33.109 1.00 97.38 93 SER A C 1
ATOM 687 O O . SER A 1 93 ? 19.652 -2.547 -32.462 1.00 97.38 93 SER A O 1
ATOM 689 N N . ALA A 1 94 ? 21.498 -3.314 -33.492 1.00 94.00 94 ALA A N 1
ATOM 690 C CA . ALA A 1 94 ? 21.312 -4.710 -33.096 1.00 94.00 94 ALA A CA 1
ATOM 691 C C . ALA A 1 94 ? 21.436 -4.901 -31.570 1.00 94.00 94 ALA A C 1
ATOM 693 O O . ALA A 1 94 ? 20.783 -5.774 -30.993 1.00 94.00 94 ALA A O 1
ATOM 694 N N . ASP A 1 95 ? 22.189 -4.026 -30.896 1.00 97.12 95 ASP A N 1
ATOM 695 C CA . ASP A 1 95 ? 22.441 -4.083 -29.454 1.00 97.12 95 ASP A CA 1
ATOM 696 C C . ASP A 1 95 ? 21.259 -3.628 -28.585 1.00 97.12 95 ASP A C 1
ATOM 698 O O . ASP A 1 95 ? 21.373 -3.626 -27.361 1.00 97.12 95 ASP A O 1
ATOM 702 N N . THR A 1 96 ? 20.124 -3.265 -29.190 1.00 98.06 96 THR A N 1
ATOM 703 C CA . THR A 1 96 ? 18.906 -2.811 -28.483 1.00 98.06 96 THR A CA 1
ATOM 704 C C . THR A 1 96 ? 17.821 -3.877 -28.344 1.00 98.06 96 THR A C 1
ATOM 706 O O . THR A 1 96 ? 16.840 -3.676 -27.635 1.00 98.06 96 THR A O 1
ATOM 709 N N . THR A 1 97 ? 17.984 -5.021 -29.007 1.00 96.44 97 THR A N 1
ATOM 710 C CA . THR A 1 97 ? 17.005 -6.120 -28.973 1.00 96.44 97 THR A CA 1
ATOM 711 C C . THR A 1 97 ? 17.205 -6.968 -27.723 1.00 96.44 97 THR A C 1
ATOM 713 O O . THR A 1 97 ? 18.339 -7.370 -27.471 1.00 96.44 97 THR A O 1
ATOM 716 N N . TRP A 1 98 ? 16.158 -7.300 -26.968 1.00 95.44 98 TRP A N 1
ATOM 717 C CA . TRP A 1 98 ? 16.243 -8.188 -25.801 1.00 95.44 98 TRP A CA 1
ATOM 718 C C . TRP A 1 98 ? 15.342 -9.415 -25.956 1.00 95.44 98 TRP A C 1
ATOM 720 O O . TRP A 1 98 ? 14.224 -9.324 -26.454 1.00 95.44 98 TRP A O 1
ATOM 730 N N . GLU A 1 99 ? 15.832 -10.566 -25.500 1.00 93.69 99 GLU A N 1
ATOM 731 C CA . GLU A 1 99 ? 15.037 -11.780 -25.320 1.00 93.69 99 GLU A CA 1
ATOM 732 C C . GLU A 1 99 ? 14.469 -11.800 -23.896 1.00 93.69 99 GLU A C 1
ATOM 734 O O . GLU A 1 99 ? 15.211 -11.650 -22.923 1.00 93.69 99 GLU A O 1
ATOM 739 N N . PHE A 1 100 ? 13.159 -11.998 -23.762 1.00 92.12 100 PHE A N 1
ATOM 740 C CA . PHE A 1 100 ? 12.478 -12.038 -22.468 1.00 92.12 100 PHE A CA 1
ATOM 741 C C . PHE A 1 100 ? 12.220 -13.489 -22.062 1.00 92.12 100 PHE A C 1
ATOM 743 O O . PHE A 1 100 ? 11.472 -14.198 -22.731 1.00 92.12 100 PHE A O 1
ATOM 750 N N . GLY A 1 101 ? 12.828 -13.932 -20.962 1.00 89.06 101 GLY A N 1
ATOM 751 C CA . GLY A 1 101 ? 12.513 -15.216 -20.331 1.00 89.06 101 GLY A CA 1
ATOM 752 C C . GLY A 1 101 ? 11.674 -15.004 -19.075 1.00 89.06 101 GLY A C 1
ATOM 753 O O . GLY A 1 101 ? 12.106 -14.254 -18.203 1.00 89.06 101 GLY A O 1
ATOM 754 N N . SER A 1 102 ? 10.506 -15.640 -18.960 1.00 85.06 102 SER A N 1
ATOM 755 C CA . SER A 1 102 ? 9.656 -15.507 -17.768 1.00 85.06 102 SER A CA 1
ATOM 756 C C . SER A 1 102 ? 9.907 -16.602 -16.731 1.00 85.06 102 SER A C 1
ATOM 758 O O . SER A 1 102 ? 10.168 -17.754 -17.072 1.00 85.06 102 SER A O 1
ATOM 760 N N . ASP A 1 103 ? 9.728 -16.239 -15.469 1.00 84.81 103 ASP A N 1
ATOM 761 C CA . ASP A 1 103 ? 9.679 -17.103 -14.295 1.00 84.81 103 ASP A CA 1
ATOM 762 C C . ASP A 1 103 ? 8.545 -16.594 -13.389 1.00 84.81 103 ASP A C 1
ATOM 764 O O . ASP A 1 103 ? 8.731 -15.670 -12.598 1.00 84.81 103 ASP A O 1
ATOM 768 N N . GLY A 1 104 ? 7.332 -17.119 -13.592 1.00 84.94 104 GLY A N 1
ATOM 769 C CA . GLY A 1 104 ? 6.124 -16.593 -12.951 1.00 84.94 104 GLY A CA 1
ATOM 770 C C . GLY A 1 104 ? 5.804 -15.162 -13.397 1.00 84.94 104 GLY A C 1
ATOM 771 O O . GLY A 1 104 ? 5.646 -14.898 -14.587 1.00 84.94 104 GLY A O 1
ATOM 772 N N . ASP A 1 105 ? 5.707 -14.247 -12.434 1.00 85.81 105 ASP A N 1
ATOM 773 C CA . ASP A 1 105 ? 5.492 -12.806 -12.622 1.00 85.81 105 ASP A CA 1
ATOM 774 C C . ASP A 1 105 ? 6.796 -12.016 -12.850 1.00 85.81 105 ASP A C 1
ATOM 776 O O . ASP A 1 105 ? 6.778 -10.793 -13.005 1.00 85.81 105 ASP A O 1
ATOM 780 N N . ARG A 1 106 ? 7.938 -12.711 -12.887 1.00 92.81 106 ARG A N 1
ATOM 781 C CA . ARG A 1 106 ? 9.272 -12.128 -13.055 1.00 92.81 106 ARG A CA 1
ATOM 782 C C . ARG A 1 106 ? 9.843 -12.454 -14.421 1.00 92.81 106 ARG A C 1
ATOM 784 O O . ARG A 1 106 ? 9.556 -13.490 -15.017 1.00 92.81 106 ARG A O 1
ATOM 791 N N . LEU A 1 107 ? 10.710 -11.579 -14.909 1.00 92.81 107 LEU A N 1
ATOM 792 C CA . LEU A 1 107 ? 11.321 -11.680 -16.228 1.00 92.81 107 LEU A CA 1
ATOM 793 C C . LEU A 1 107 ? 12.837 -11.532 -16.141 1.00 92.81 107 LEU A C 1
ATOM 795 O O . LEU A 1 107 ? 13.373 -10.843 -15.276 1.00 92.81 107 LEU A O 1
ATOM 799 N N . ARG A 1 108 ? 13.536 -12.155 -17.083 1.00 94.31 108 ARG A N 1
ATOM 800 C CA . ARG A 1 108 ? 14.960 -11.953 -17.349 1.00 94.31 108 ARG A CA 1
ATOM 801 C C . ARG A 1 108 ? 15.107 -11.344 -18.734 1.00 94.31 108 ARG A C 1
ATOM 803 O O . ARG A 1 108 ? 14.578 -11.894 -19.697 1.00 94.31 108 ARG A O 1
ATOM 810 N N . LEU A 1 109 ? 15.843 -10.240 -18.828 1.00 95.31 109 LEU A N 1
ATOM 811 C CA . LEU A 1 109 ? 16.169 -9.586 -20.094 1.00 95.31 109 LEU A CA 1
ATOM 812 C C . LEU A 1 109 ? 17.539 -10.086 -20.548 1.00 95.31 109 LEU A C 1
ATOM 814 O O . LEU A 1 109 ? 18.557 -9.730 -19.953 1.00 95.31 109 LEU A O 1
ATOM 818 N N . LYS A 1 110 ? 17.559 -10.931 -21.577 1.00 95.69 110 LYS A N 1
ATOM 819 C CA . LYS A 1 110 ? 18.751 -11.595 -22.108 1.00 95.69 110 LYS A CA 1
ATOM 820 C C . LYS A 1 110 ? 19.203 -10.960 -23.424 1.00 95.69 110 LYS A C 1
ATOM 822 O O . LYS A 1 110 ? 18.389 -10.575 -24.261 1.00 95.69 110 LYS A O 1
ATOM 827 N N . ALA A 1 111 ? 20.512 -10.847 -23.613 1.00 95.31 111 ALA A N 1
ATOM 828 C CA . ALA A 1 111 ? 21.101 -10.465 -24.886 1.00 95.31 111 ALA A CA 1
ATOM 829 C C . ALA A 1 111 ? 20.937 -11.609 -25.911 1.00 95.31 111 ALA A C 1
ATOM 831 O O . ALA A 1 111 ? 21.345 -12.736 -25.613 1.00 95.31 111 ALA A O 1
ATOM 832 N N . PRO A 1 112 ? 20.397 -11.349 -27.116 1.00 94.44 112 PRO A N 1
ATOM 833 C CA . PRO A 1 112 ? 20.228 -12.383 -28.128 1.00 94.44 112 PRO A CA 1
ATOM 834 C C . PRO A 1 112 ? 21.540 -13.098 -28.455 1.00 94.44 112 PRO A C 1
ATOM 836 O O . PRO A 1 112 ? 22.566 -12.459 -28.689 1.00 94.44 112 PRO A O 1
ATOM 839 N N . GLY A 1 113 ? 21.512 -14.431 -28.450 1.00 92.31 113 GLY A N 1
ATOM 840 C CA . GLY A 1 113 ? 22.676 -15.262 -28.782 1.00 92.31 113 GLY A CA 1
ATOM 841 C C . GLY A 1 113 ? 23.833 -15.244 -27.770 1.00 92.31 113 GLY A C 1
ATOM 842 O O . GLY A 1 113 ? 24.870 -15.845 -28.043 1.00 92.31 113 GLY A O 1
ATOM 843 N N . ALA A 1 114 ? 23.683 -14.606 -26.603 1.00 91.56 114 ALA A N 1
ATOM 844 C CA . ALA A 1 114 ? 24.711 -14.564 -25.563 1.00 91.56 114 ALA A CA 1
ATOM 845 C C . ALA A 1 114 ? 24.130 -14.890 -24.181 1.00 91.56 114 ALA A C 1
ATOM 847 O O . ALA A 1 114 ? 23.001 -14.524 -23.863 1.00 91.56 114 ALA A O 1
ATOM 848 N N . ASP A 1 115 ? 24.905 -15.543 -23.312 1.00 93.25 115 ASP A N 1
ATOM 849 C CA . ASP A 1 115 ? 24.494 -15.791 -21.921 1.00 93.25 115 ASP A CA 1
ATOM 850 C C . ASP A 1 115 ? 24.769 -14.568 -21.031 1.00 93.25 115 ASP A C 1
ATOM 852 O O . ASP A 1 115 ? 25.554 -14.596 -20.083 1.00 93.25 115 ASP A O 1
ATOM 856 N N . ARG A 1 116 ? 24.169 -13.439 -21.416 1.00 96.12 116 ARG A N 1
ATOM 857 C CA . ARG A 1 116 ? 24.334 -12.142 -20.760 1.00 96.12 116 ARG A CA 1
ATOM 858 C C . ARG A 1 116 ? 22.975 -11.504 -20.521 1.00 96.12 116 ARG A C 1
ATOM 860 O O . ARG A 1 116 ? 22.137 -11.496 -21.418 1.00 96.12 116 ARG A O 1
ATOM 867 N N . TYR A 1 117 ? 22.778 -10.940 -19.339 1.00 96.94 117 TYR A N 1
ATOM 868 C CA . TYR A 1 117 ? 21.496 -10.426 -18.868 1.00 96.94 117 TYR A CA 1
ATOM 869 C C . TYR A 1 117 ? 21.636 -8.994 -18.365 1.00 96.94 117 TYR A C 1
ATOM 871 O O . TYR A 1 117 ? 22.726 -8.588 -17.960 1.00 96.94 117 TYR A O 1
ATOM 879 N N . LEU A 1 118 ? 20.537 -8.241 -18.379 1.00 97.56 118 LEU A N 1
ATOM 880 C CA . LEU A 1 118 ? 20.450 -6.956 -17.690 1.00 97.56 118 LEU A CA 1
ATOM 881 C C . LEU A 1 118 ? 20.513 -7.171 -16.172 1.00 97.56 118 LEU A C 1
ATOM 883 O O . LEU A 1 118 ? 19.778 -8.004 -15.634 1.00 97.56 118 LEU A O 1
ATOM 887 N N . LYS A 1 119 ? 21.359 -6.395 -15.491 1.00 96.25 119 LYS A N 1
ATOM 888 C CA . LYS A 1 119 ? 21.649 -6.530 -14.060 1.00 96.25 119 LYS A CA 1
ATOM 889 C C . LYS A 1 119 ? 21.438 -5.213 -13.310 1.00 96.25 119 LYS A C 1
ATOM 891 O O . LYS A 1 119 ? 21.824 -4.162 -13.835 1.00 96.25 119 LYS A O 1
ATOM 896 N N . PRO A 1 120 ? 20.899 -5.247 -12.078 1.00 94.62 120 PRO A N 1
ATOM 897 C CA . PRO A 1 120 ? 20.827 -4.075 -11.230 1.00 94.62 120 PRO A CA 1
ATOM 898 C C . PRO A 1 120 ? 22.243 -3.649 -10.826 1.00 94.62 120 PRO A C 1
ATOM 900 O O . PRO A 1 120 ? 22.973 -4.370 -10.151 1.00 94.62 120 PRO A O 1
ATOM 903 N N . ALA A 1 121 ? 22.62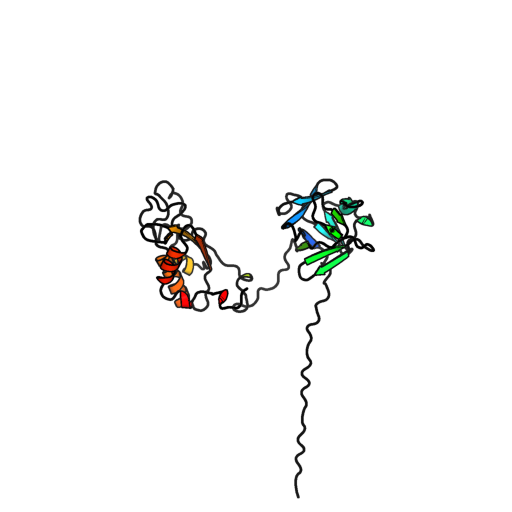4 -2.455 -11.260 1.00 93.38 121 ALA A N 1
ATOM 904 C CA . ALA A 1 121 ? 23.824 -1.722 -10.874 1.00 93.38 121 ALA A CA 1
ATOM 905 C C . ALA A 1 121 ? 23.543 -0.215 -11.051 1.00 93.38 121 ALA A C 1
ATOM 907 O O . ALA A 1 121 ? 22.441 0.155 -11.466 1.00 93.38 121 ALA A O 1
ATOM 908 N N . THR A 1 122 ? 24.500 0.655 -10.732 1.00 88.56 122 THR A N 1
ATOM 909 C CA . THR A 1 122 ? 24.361 2.100 -10.973 1.00 88.56 122 THR A CA 1
ATOM 910 C C . THR A 1 122 ? 25.600 2.632 -11.700 1.00 88.56 122 THR A C 1
ATOM 912 O O . THR A 1 122 ? 26.644 2.786 -11.060 1.00 88.56 122 THR A O 1
ATOM 915 N N . PRO A 1 123 ? 25.524 2.908 -13.018 1.00 94.31 123 PRO A N 1
ATOM 916 C CA . PRO A 1 123 ? 24.423 2.584 -13.942 1.00 94.31 123 PRO A CA 1
ATOM 917 C C . PRO A 1 123 ? 24.165 1.078 -14.092 1.00 94.31 123 PRO A C 1
ATOM 919 O O . PRO A 1 123 ? 25.016 0.267 -13.720 1.00 94.31 123 PRO A O 1
ATOM 922 N N . LEU A 1 124 ? 23.015 0.698 -14.658 1.00 97.19 124 LEU A N 1
ATOM 923 C CA . LEU A 1 124 ? 22.664 -0.693 -14.953 1.00 97.19 124 LEU A CA 1
ATOM 924 C C . LEU A 1 124 ? 23.754 -1.387 -15.779 1.00 97.19 124 LEU A C 1
ATOM 926 O O . LEU A 1 124 ? 24.359 -0.808 -16.687 1.00 97.19 124 LEU A O 1
ATOM 930 N N . ALA A 1 125 ? 23.985 -2.660 -15.470 1.00 97.06 125 ALA A N 1
ATOM 931 C CA . ALA A 1 125 ? 25.046 -3.458 -16.069 1.00 97.06 125 ALA A CA 1
ATOM 932 C C . ALA A 1 125 ? 24.483 -4.581 -16.948 1.00 97.06 125 ALA A C 1
ATOM 934 O O . ALA A 1 125 ? 23.299 -4.912 -16.898 1.00 97.06 125 ALA A O 1
ATOM 935 N N . VAL A 1 126 ? 25.359 -5.184 -17.747 1.00 97.12 126 VAL A N 1
ATOM 936 C CA . VAL A 1 126 ? 25.061 -6.346 -18.586 1.00 97.12 126 VAL A CA 1
ATOM 937 C C . VAL A 1 126 ? 26.114 -7.408 -18.308 1.00 97.12 126 VAL A C 1
ATOM 939 O O . VAL A 1 126 ? 27.304 -7.172 -18.499 1.00 97.12 126 VAL A O 1
ATOM 942 N N . GLY A 1 127 ? 25.718 -8.599 -17.869 1.00 95.56 127 GLY A N 1
ATOM 943 C CA . GLY A 1 127 ? 26.693 -9.600 -17.427 1.00 95.56 127 GLY A CA 1
ATOM 944 C C . GLY A 1 127 ? 26.141 -11.012 -17.309 1.00 95.56 127 GLY A C 1
ATOM 945 O O . GLY A 1 127 ? 24.980 -11.261 -17.614 1.00 95.56 127 GLY A O 1
ATOM 946 N N . ALA A 1 128 ? 26.997 -11.937 -16.878 1.00 91.31 128 ALA A N 1
ATOM 947 C CA . ALA A 1 128 ? 26.602 -13.314 -16.600 1.00 91.31 128 ALA A CA 1
ATOM 948 C C . ALA A 1 128 ? 25.758 -13.412 -15.315 1.00 91.31 128 ALA A C 1
ATOM 950 O O . ALA A 1 128 ? 25.864 -12.573 -14.408 1.00 91.31 128 ALA A O 1
ATOM 951 N N . GLY A 1 129 ? 24.954 -14.474 -15.232 1.00 79.50 129 GLY A N 1
ATOM 952 C CA . GLY A 1 129 ? 23.950 -14.651 -14.184 1.00 79.50 129 GLY A CA 1
ATOM 953 C C . GLY A 1 129 ? 22.719 -13.783 -14.452 1.00 79.50 129 GLY A C 1
ATOM 954 O O . GLY A 1 129 ? 22.837 -12.586 -14.702 1.00 79.50 129 GLY A O 1
ATOM 955 N N . GLY A 1 130 ? 21.542 -14.406 -14.457 1.00 69.81 130 GLY A N 1
ATOM 956 C CA . GLY A 1 130 ? 20.290 -13.728 -14.782 1.00 69.81 130 GLY A CA 1
ATOM 957 C C . GLY A 1 130 ? 19.628 -13.120 -13.553 1.00 69.81 130 GLY A C 1
ATOM 958 O O . GLY A 1 130 ? 19.169 -13.864 -12.687 1.00 69.81 130 GLY A O 1
ATOM 959 N N . ASP A 1 131 ? 19.519 -11.794 -13.522 1.00 86.56 131 ASP A N 1
ATOM 960 C CA . ASP A 1 131 ? 18.699 -11.082 -12.542 1.00 86.56 131 ASP A CA 1
ATOM 961 C C . ASP A 1 131 ? 17.240 -10.990 -12.998 1.00 86.56 131 ASP A C 1
ATOM 963 O O . ASP A 1 131 ? 16.930 -11.057 -14.191 1.00 86.56 131 ASP A O 1
ATOM 967 N N . GLN A 1 132 ? 16.342 -10.876 -12.021 1.00 94.75 132 GLN A N 1
ATOM 968 C CA . GLN A 1 132 ? 14.901 -10.846 -12.235 1.00 94.75 132 GLN A CA 1
ATOM 969 C C . GLN A 1 132 ? 14.356 -9.418 -12.178 1.00 94.75 132 GLN A C 1
ATOM 971 O O . GLN A 1 132 ? 14.768 -8.602 -11.350 1.00 94.75 132 GLN A O 1
ATOM 976 N N . TRP A 1 133 ? 13.384 -9.155 -13.041 1.00 96.12 133 TRP A N 1
ATOM 977 C CA . TRP A 1 133 ? 12.736 -7.867 -13.220 1.00 96.12 133 TRP A CA 1
ATOM 978 C C . TRP A 1 133 ? 11.219 -8.040 -13.226 1.00 96.12 133 TRP A C 1
ATOM 980 O O . TRP A 1 133 ? 10.711 -8.987 -13.826 1.00 96.12 133 TRP A O 1
ATOM 990 N N . TYR A 1 134 ? 10.497 -7.115 -12.602 1.00 95.44 134 TYR A N 1
ATOM 991 C CA . TYR A 1 134 ? 9.071 -6.938 -12.844 1.00 95.44 134 TYR A CA 1
ATOM 992 C C . TYR A 1 134 ? 8.884 -6.012 -14.042 1.00 95.44 134 TYR A C 1
ATOM 994 O O . TYR A 1 134 ? 9.556 -4.982 -14.156 1.00 95.44 134 TYR A O 1
ATOM 1002 N N . LEU A 1 135 ? 7.960 -6.379 -14.926 1.00 93.94 135 LEU A N 1
ATOM 1003 C CA . LEU A 1 135 ? 7.524 -5.535 -16.030 1.00 93.94 135 LEU A CA 1
ATOM 1004 C C . LEU A 1 135 ? 6.058 -5.160 -15.802 1.00 93.94 135 LEU A C 1
ATOM 1006 O O . LEU A 1 135 ? 5.144 -5.906 -16.152 1.00 93.94 135 LEU A O 1
ATOM 1010 N N . THR A 1 136 ? 5.841 -4.010 -15.171 1.00 92.94 136 THR A N 1
ATOM 1011 C CA . THR A 1 136 ? 4.514 -3.587 -14.708 1.00 92.94 136 THR A CA 1
ATOM 1012 C C . THR A 1 136 ? 3.864 -2.685 -15.752 1.00 92.94 136 THR A C 1
ATOM 1014 O O . THR A 1 136 ? 4.410 -1.616 -16.030 1.00 92.94 136 THR A O 1
ATOM 1017 N N . PRO A 1 137 ? 2.719 -3.061 -16.347 1.00 93.06 137 PRO A N 1
ATOM 1018 C CA . PRO A 1 137 ? 2.083 -2.245 -17.374 1.00 93.06 137 PRO A CA 1
ATOM 1019 C C . PRO A 1 137 ? 1.580 -0.921 -16.789 1.00 93.06 137 PRO A C 1
ATOM 1021 O O . PRO A 1 137 ? 0.952 -0.899 -15.732 1.00 93.06 137 PRO A O 1
ATOM 1024 N N . LEU A 1 138 ? 1.810 0.186 -17.500 1.00 93.12 138 LEU A N 1
ATOM 1025 C CA . LEU A 1 138 ? 1.304 1.514 -17.114 1.00 93.12 138 LEU A CA 1
ATOM 1026 C C . LEU A 1 138 ? -0.221 1.558 -17.118 1.00 93.12 138 LEU A C 1
ATOM 1028 O O . LEU A 1 138 ? -0.842 2.218 -16.288 1.00 93.12 138 LEU A O 1
ATOM 1032 N N . THR A 1 139 ? -0.819 0.873 -18.091 1.00 87.69 139 THR A N 1
ATOM 1033 C CA . THR A 1 139 ? -2.259 0.652 -18.129 1.00 87.69 139 THR A CA 1
ATOM 1034 C C . THR A 1 139 ? -2.519 -0.743 -17.584 1.00 87.69 139 THR A C 1
ATOM 1036 O O . THR A 1 139 ? -2.256 -1.716 -18.293 1.00 87.69 139 THR A O 1
ATOM 1039 N N . PRO A 1 140 ? -3.007 -0.878 -16.340 1.00 79.06 140 PRO A N 1
ATOM 1040 C CA . PRO A 1 140 ? -3.280 -2.188 -15.778 1.00 79.06 140 PRO A CA 1
ATOM 1041 C C . PRO A 1 140 ? -4.324 -2.904 -16.634 1.00 79.06 140 PRO A C 1
ATOM 1043 O O . PRO A 1 140 ? -5.309 -2.302 -17.075 1.00 79.06 140 PRO A O 1
ATOM 1046 N N . ASN A 1 141 ? -4.109 -4.198 -16.861 1.00 74.00 141 ASN A N 1
ATOM 1047 C CA . ASN A 1 141 ? -5.099 -5.036 -17.516 1.00 74.00 141 ASN A CA 1
ATOM 1048 C C . ASN A 1 141 ? -6.335 -5.111 -16.610 1.00 74.00 141 ASN A C 1
ATOM 1050 O O . ASN A 1 141 ? -6.302 -5.728 -15.546 1.00 74.00 141 ASN A O 1
ATOM 1054 N N . ARG A 1 142 ? -7.414 -4.439 -17.014 1.00 79.38 142 ARG A N 1
ATOM 1055 C CA . ARG A 1 142 ? -8.669 -4.446 -16.266 1.00 79.38 142 ARG A CA 1
ATOM 1056 C C . ARG A 1 142 ? -9.411 -5.731 -16.588 1.00 79.38 142 ARG A C 1
ATOM 1058 O O . ARG A 1 142 ? -9.950 -5.883 -17.680 1.00 79.38 142 ARG A O 1
ATOM 1065 N N . GLN A 1 143 ? -9.447 -6.638 -15.626 1.00 77.94 143 GLN A N 1
ATOM 1066 C CA . GLN A 1 143 ? -10.353 -7.777 -15.653 1.00 77.94 143 GLN A CA 1
ATOM 1067 C C . GLN A 1 143 ? -11.643 -7.403 -14.913 1.00 77.94 143 GLN A C 1
ATOM 1069 O O . GLN A 1 143 ? -11.588 -6.599 -13.976 1.00 77.94 143 GLN A O 1
ATOM 1074 N N . PRO A 1 144 ? -12.808 -7.942 -15.313 1.00 83.25 144 PRO A N 1
ATOM 1075 C CA . PRO A 1 144 ? -14.004 -7.854 -14.489 1.00 83.25 144 PRO A CA 1
ATOM 1076 C C . PRO A 1 144 ? -13.686 -8.357 -13.081 1.00 83.25 144 PRO A C 1
ATOM 1078 O O . PRO A 1 144 ? -13.041 -9.395 -12.924 1.00 83.25 144 PRO A O 1
ATOM 1081 N N . ALA A 1 145 ? -14.115 -7.615 -12.062 1.00 80.69 145 ALA A N 1
ATOM 1082 C CA . ALA A 1 145 ? -13.966 -8.077 -10.693 1.00 80.69 145 ALA A CA 1
ATOM 1083 C C . ALA A 1 145 ? -14.735 -9.397 -10.526 1.00 80.69 145 ALA A C 1
ATOM 1085 O O . ALA A 1 145 ? -15.841 -9.532 -11.058 1.00 80.69 145 ALA A O 1
ATOM 1086 N N . LEU A 1 146 ? -14.167 -10.348 -9.777 1.00 84.56 146 LEU A N 1
ATOM 1087 C CA . LEU A 1 146 ? -14.875 -11.582 -9.424 1.00 84.56 146 LEU A CA 1
ATOM 1088 C C . LEU A 1 146 ? -16.212 -11.243 -8.742 1.00 84.56 146 LEU A C 1
ATOM 1090 O O . LEU A 1 146 ? -16.331 -10.153 -8.178 1.00 84.56 146 LEU A O 1
ATOM 1094 N N . PRO A 1 147 ? -17.225 -12.116 -8.775 1.00 86.19 147 PRO A N 1
ATOM 1095 C CA . PRO A 1 147 ? -18.450 -11.913 -8.010 1.00 86.19 147 PRO A CA 1
ATOM 1096 C C . PRO A 1 147 ? -18.182 -11.673 -6.515 1.00 86.19 147 PRO A C 1
ATOM 1098 O O . PRO A 1 147 ? -17.157 -12.088 -5.963 1.00 86.19 147 PRO A O 1
ATOM 1101 N N . ASP A 1 148 ? -19.113 -10.998 -5.841 1.00 78.25 148 ASP A N 1
ATOM 1102 C CA . ASP A 1 148 ? -19.050 -10.852 -4.386 1.00 78.25 148 ASP A CA 1
ATOM 1103 C C . ASP A 1 148 ? -19.086 -12.244 -3.727 1.00 78.25 148 ASP A C 1
ATOM 1105 O O . ASP A 1 148 ? -19.856 -13.115 -4.129 1.00 78.25 148 ASP A O 1
ATOM 1109 N N . GLY A 1 149 ? -18.223 -12.466 -2.732 1.00 81.25 149 GLY A N 1
ATOM 1110 C CA . GLY A 1 149 ? -18.032 -13.773 -2.091 1.00 81.25 149 GLY A CA 1
ATOM 1111 C C . GLY A 1 149 ? -16.951 -14.658 -2.726 1.00 81.25 149 GLY A C 1
ATOM 1112 O O . GLY A 1 149 ? -16.528 -15.620 -2.093 1.00 81.25 149 GLY A O 1
ATOM 1113 N N . GLU A 1 150 ? -16.455 -14.318 -3.920 1.00 87.38 150 GLU A N 1
ATOM 1114 C CA . GLU A 1 150 ? -15.317 -15.008 -4.556 1.00 87.38 150 GLU A CA 1
ATOM 1115 C C . GLU A 1 150 ? -14.002 -14.222 -4.454 1.00 87.38 150 GLU A C 1
ATOM 1117 O O . GLU A 1 150 ? -12.924 -14.783 -4.645 1.00 87.38 150 GLU A O 1
ATOM 1122 N N . ARG A 1 151 ? -14.080 -12.921 -4.146 1.00 89.00 151 ARG A N 1
ATOM 1123 C CA . ARG A 1 151 ? -12.907 -12.053 -3.989 1.00 89.00 151 ARG A CA 1
ATOM 1124 C C . ARG A 1 151 ? -12.186 -12.327 -2.672 1.00 89.00 151 ARG A C 1
ATOM 1126 O O . ARG A 1 151 ? -12.814 -12.406 -1.616 1.00 89.00 151 ARG A O 1
ATOM 1133 N N . THR A 1 152 ? -10.862 -12.373 -2.722 1.00 88.00 152 THR A N 1
ATOM 1134 C CA . THR A 1 152 ? -10.002 -12.319 -1.533 1.00 88.00 152 THR A CA 1
ATOM 1135 C C . THR A 1 152 ? -9.802 -10.873 -1.062 1.00 88.00 152 THR A C 1
ATOM 1137 O O . THR A 1 152 ? -10.140 -9.920 -1.768 1.00 88.00 152 THR A O 1
ATOM 1140 N N . LEU A 1 153 ? -9.264 -10.680 0.150 1.00 87.56 153 LEU A N 1
ATOM 1141 C CA . LEU A 1 153 ? -9.078 -9.343 0.736 1.00 87.56 153 LEU A CA 1
ATOM 1142 C C . LEU A 1 153 ? -8.183 -8.431 -0.129 1.00 87.56 153 LEU A C 1
ATOM 1144 O O . LEU A 1 153 ? -8.427 -7.232 -0.214 1.00 87.56 153 LEU A O 1
ATOM 1148 N N . ASP A 1 154 ? -7.182 -8.993 -0.808 1.00 87.31 154 ASP A N 1
ATOM 1149 C CA . ASP A 1 154 ? -6.291 -8.292 -1.745 1.00 87.31 154 ASP A CA 1
ATOM 1150 C C . ASP A 1 154 ? -6.956 -7.938 -3.090 1.00 87.31 154 ASP A C 1
ATOM 1152 O O . ASP A 1 154 ? -6.394 -7.183 -3.881 1.00 87.31 154 ASP A O 1
ATOM 1156 N N . GLN A 1 155 ? -8.168 -8.441 -3.342 1.00 88.56 155 GLN A N 1
ATOM 1157 C CA . GLN A 1 155 ? -8.934 -8.225 -4.574 1.00 88.56 155 GLN A CA 1
ATOM 1158 C C . GLN A 1 155 ? -10.128 -7.278 -4.386 1.00 88.56 155 GLN A C 1
ATOM 1160 O O . GLN A 1 155 ? -10.919 -7.083 -5.314 1.00 88.56 155 GLN A O 1
ATOM 1165 N N . VAL A 1 156 ? -10.288 -6.687 -3.199 1.00 88.62 156 VAL A N 1
ATOM 1166 C CA . VAL A 1 156 ? -11.355 -5.723 -2.901 1.00 88.62 156 VAL A CA 1
ATOM 1167 C C . VAL A 1 156 ? -10.793 -4.329 -2.649 1.00 88.62 156 VAL A C 1
ATOM 1169 O O . VAL A 1 156 ? -9.712 -4.152 -2.100 1.00 88.62 156 VAL A O 1
ATOM 1172 N N . THR A 1 157 ? -11.555 -3.310 -3.043 1.00 89.69 157 THR A N 1
ATOM 1173 C CA . THR A 1 157 ? -11.306 -1.912 -2.667 1.00 89.69 157 THR A CA 1
ATOM 1174 C C . THR A 1 157 ? -12.383 -1.484 -1.686 1.00 89.69 157 THR A C 1
ATOM 1176 O O . THR A 1 157 ? -13.569 -1.660 -1.960 1.00 89.69 157 THR A O 1
ATOM 1179 N N . PHE A 1 158 ? -11.982 -0.923 -0.551 1.00 93.38 158 PHE A N 1
ATOM 1180 C CA . PHE A 1 158 ? -12.899 -0.494 0.497 1.00 93.38 158 PHE A CA 1
ATOM 1181 C C . PHE A 1 158 ? -12.405 0.785 1.172 1.00 93.38 158 PHE A C 1
ATOM 1183 O O . PHE A 1 158 ? -11.224 1.127 1.114 1.00 93.38 158 PHE A O 1
ATOM 1190 N N . LEU A 1 159 ? -13.338 1.513 1.786 1.00 97.62 159 LEU A N 1
ATOM 1191 C CA . LEU A 1 159 ? -13.045 2.761 2.481 1.00 97.62 159 LEU A CA 1
ATOM 1192 C C . LEU A 1 159 ? -12.285 2.485 3.783 1.00 97.62 159 LEU A C 1
ATOM 1194 O O . LEU A 1 159 ? -12.712 1.653 4.592 1.00 97.62 159 LEU A O 1
ATOM 1198 N N . THR A 1 160 ? -11.212 3.247 3.995 1.00 98.06 160 THR A N 1
ATOM 1199 C CA . THR A 1 160 ? -10.393 3.221 5.210 1.00 98.06 160 THR A CA 1
ATOM 1200 C C . THR A 1 160 ? -10.350 4.609 5.837 1.00 98.06 160 THR A C 1
ATOM 1202 O O . THR A 1 160 ? -10.039 5.587 5.158 1.00 98.06 160 THR A O 1
ATOM 1205 N N . ALA A 1 161 ? -10.645 4.695 7.133 1.00 98.06 161 ALA A N 1
ATOM 1206 C CA . ALA A 1 161 ? -10.569 5.927 7.904 1.00 98.06 161 ALA A CA 1
ATOM 1207 C C . ALA A 1 161 ? -9.207 6.047 8.608 1.00 98.06 161 ALA A C 1
ATOM 1209 O O . ALA A 1 161 ? -8.866 5.247 9.484 1.00 98.06 161 ALA A O 1
ATOM 1210 N N . HIS A 1 162 ? -8.435 7.066 8.219 1.00 96.69 162 HIS A N 1
ATOM 1211 C CA . HIS A 1 162 ? -7.180 7.447 8.870 1.00 96.69 162 HIS A CA 1
ATOM 1212 C C . HIS A 1 162 ? -7.472 8.115 10.219 1.00 96.69 162 HIS A C 1
ATOM 1214 O O . HIS A 1 162 ? -8.255 9.071 10.270 1.00 96.69 162 HIS A O 1
ATOM 1220 N N . ASN A 1 163 ? -6.852 7.612 11.289 1.00 95.81 163 ASN A N 1
ATOM 1221 C CA . ASN A 1 163 ? -7.105 7.971 12.689 1.00 95.81 163 ASN A CA 1
ATOM 1222 C C . ASN A 1 163 ? -8.604 8.016 12.986 1.00 95.81 163 ASN A C 1
ATOM 1224 O O . ASN A 1 163 ? -9.163 9.051 13.342 1.00 95.81 163 ASN A O 1
ATOM 1228 N N . ALA A 1 164 ? -9.282 6.889 12.780 1.00 97.50 164 ALA A N 1
ATOM 1229 C CA . ALA A 1 164 ? -10.741 6.817 12.813 1.00 97.50 164 ALA A CA 1
ATOM 1230 C C . ALA A 1 164 ? -11.353 7.269 14.157 1.00 97.50 164 ALA A C 1
ATOM 1232 O O . ALA A 1 164 ? -12.457 7.820 14.198 1.00 97.50 164 ALA A O 1
ATOM 1233 N N . TYR A 1 165 ? -10.614 7.061 15.248 1.00 95.75 165 TYR A N 1
ATOM 1234 C CA . TYR A 1 165 ? -10.950 7.478 16.610 1.00 95.75 165 TYR A CA 1
ATOM 1235 C C . TYR A 1 165 ? -10.858 9.004 16.813 1.00 95.75 165 TYR A C 1
ATOM 1237 O O . TYR A 1 165 ? -11.497 9.556 17.710 1.00 95.75 165 TYR A O 1
ATOM 1245 N N . ALA A 1 166 ? -10.099 9.713 15.967 1.00 94.12 166 ALA A N 1
ATOM 1246 C CA . ALA A 1 166 ? -9.923 11.161 16.016 1.00 94.12 166 ALA A CA 1
ATOM 1247 C C . ALA A 1 166 ? -11.118 11.892 15.384 1.00 94.12 166 ALA A C 1
ATOM 1249 O O . ALA A 1 166 ? -10.992 12.611 14.391 1.00 94.12 166 ALA A O 1
ATOM 1250 N N . ASN A 1 167 ? -12.305 11.650 15.946 1.00 93.38 167 ASN A N 1
ATOM 1251 C CA . ASN A 1 167 ? -13.582 12.086 15.387 1.00 93.38 167 ASN A CA 1
ATOM 1252 C C . ASN A 1 167 ? -14.346 13.114 16.238 1.00 93.38 167 ASN A C 1
ATOM 1254 O O . ASN A 1 167 ? -15.272 13.755 15.743 1.00 93.38 167 ASN A O 1
ATOM 1258 N N . GLY A 1 168 ? -13.991 13.261 17.520 1.00 90.00 168 GLY A N 1
ATOM 1259 C CA . GLY A 1 168 ? -14.615 14.202 18.461 1.00 90.00 168 GLY A CA 1
ATOM 1260 C C . GLY A 1 168 ? -16.059 13.880 18.878 1.00 90.00 168 GLY A C 1
ATOM 1261 O O . GLY A 1 168 ? -16.569 14.506 19.805 1.00 90.00 168 GLY A O 1
ATOM 1262 N N . VAL A 1 169 ? -16.713 12.912 18.231 1.00 93.81 169 VAL A N 1
ATOM 1263 C CA . VAL A 1 169 ? -18.065 12.430 18.552 1.00 93.81 169 VAL A CA 1
ATOM 1264 C C . VAL A 1 169 ? -18.007 11.385 19.664 1.00 93.81 169 VAL A C 1
ATOM 1266 O O . VAL A 1 169 ? -18.798 11.435 20.603 1.00 93.81 169 VAL A O 1
ATOM 1269 N N . ASP A 1 170 ? -17.057 10.455 19.573 1.00 94.94 170 ASP A N 1
ATOM 1270 C CA . ASP A 1 170 ? -16.911 9.343 20.514 1.00 94.94 170 ASP A CA 1
ATOM 1271 C C . ASP A 1 170 ? -16.149 9.723 21.787 1.00 94.94 170 ASP A C 1
ATOM 1273 O O . ASP A 1 170 ? -16.373 9.137 22.846 1.00 94.94 170 ASP A O 1
ATOM 1277 N N . GLY A 1 171 ? -15.263 10.713 21.687 1.00 92.75 171 GLY A N 1
ATOM 1278 C CA . GLY A 1 171 ? -14.429 11.195 22.779 1.00 92.75 171 GLY A CA 1
ATOM 1279 C C . GLY A 1 171 ? -13.343 12.147 22.289 1.00 92.75 171 GLY A C 1
ATOM 1280 O O . GLY A 1 171 ? -13.250 12.462 21.099 1.00 92.75 171 GLY A O 1
ATOM 1281 N N . GLY A 1 172 ? -12.530 12.635 23.223 1.00 90.19 172 GLY A N 1
ATOM 1282 C CA . GLY A 1 172 ? -11.340 13.405 22.879 1.00 90.19 172 GLY A CA 1
ATOM 1283 C C . GLY A 1 172 ? -10.205 12.485 22.450 1.00 90.19 172 GLY A C 1
ATOM 1284 O O . GLY A 1 172 ? -10.097 11.355 22.905 1.00 90.19 172 GLY A O 1
ATOM 1285 N N . PHE A 1 173 ? -9.343 12.982 21.577 1.00 88.12 173 PHE A N 1
ATOM 1286 C CA . PHE A 1 173 ? -8.259 12.189 20.992 1.00 88.12 173 PHE A CA 1
ATOM 1287 C C . PHE A 1 173 ? -6.918 12.922 21.022 1.00 88.12 173 PHE A C 1
ATOM 1289 O O . PHE A 1 173 ? -5.884 12.321 20.765 1.00 88.12 173 PHE A O 1
ATOM 1296 N N . ALA A 1 174 ? -6.907 14.220 21.327 1.00 84.75 174 ALA A N 1
ATOM 1297 C CA . ALA A 1 174 ? -5.691 15.015 21.362 1.00 84.75 174 ALA A CA 1
ATOM 1298 C C . ALA A 1 174 ? -5.785 16.118 22.434 1.00 84.75 174 ALA A C 1
ATOM 1300 O O . ALA A 1 174 ? -6.894 16.535 22.796 1.00 84.75 174 ALA A O 1
ATOM 1301 N N . PRO A 1 175 ? -4.642 16.587 22.971 1.00 80.94 175 PRO A N 1
ATOM 1302 C CA . PRO A 1 175 ? -4.620 17.707 23.900 1.00 80.94 175 PRO A CA 1
ATOM 1303 C C . PRO A 1 175 ? -5.306 18.962 23.323 1.00 80.94 175 PRO A C 1
ATOM 1305 O O . PRO A 1 175 ? -5.281 19.186 22.110 1.00 80.94 175 PRO A O 1
ATOM 1308 N N . PRO A 1 176 ? -5.860 19.850 24.165 1.00 72.56 176 PRO A N 1
ATOM 1309 C CA . PRO A 1 176 ? -6.666 20.993 23.716 1.00 72.56 176 PRO A CA 1
ATOM 1310 C C . PRO A 1 176 ? -5.926 21.972 22.788 1.00 72.56 176 PRO A C 1
ATOM 1312 O O . PRO A 1 176 ? -6.564 22.674 22.012 1.00 72.56 176 PRO A O 1
ATOM 1315 N N . PHE A 1 177 ? -4.593 22.002 22.832 1.00 67.81 177 PHE A N 1
ATOM 1316 C CA . PHE A 1 177 ? -3.745 22.854 21.990 1.00 67.81 177 PHE A CA 1
ATOM 1317 C C . PHE A 1 177 ? -3.398 22.249 20.614 1.00 67.81 177 PHE A C 1
ATOM 1319 O O . PHE A 1 177 ? -2.911 22.970 19.750 1.00 67.81 177 PHE A O 1
ATOM 1326 N N . VAL A 1 178 ? -3.668 20.957 20.389 1.00 63.06 178 VAL A N 1
ATOM 1327 C CA . VAL A 1 178 ? -3.505 20.262 19.090 1.00 63.06 178 VAL A CA 1
ATOM 1328 C C . VAL A 1 178 ? -4.838 19.783 18.495 1.00 63.06 178 VAL A C 1
ATOM 1330 O O . VAL A 1 178 ? -4.888 19.396 17.333 1.00 63.06 178 VAL A O 1
ATOM 1333 N N . ASN A 1 179 ? -5.934 19.859 19.255 1.00 60.03 179 ASN A N 1
ATOM 1334 C CA . ASN A 1 179 ? -7.285 19.422 18.883 1.00 60.03 179 ASN A CA 1
ATOM 1335 C C . ASN A 1 179 ? -8.001 20.345 17.864 1.00 60.03 179 ASN A C 1
ATOM 1337 O O . ASN A 1 179 ? -9.215 20.523 17.925 1.00 60.03 179 ASN A O 1
ATOM 1341 N N . LEU A 1 180 ? -7.270 21.001 16.959 1.00 57.56 180 LEU A N 1
ATOM 1342 C CA . LEU A 1 180 ? -7.861 21.989 16.045 1.00 57.56 180 LEU A CA 1
ATOM 1343 C C . LEU A 1 180 ? -8.493 21.357 14.796 1.00 57.56 180 LEU A C 1
ATOM 1345 O O . LEU A 1 180 ? -9.364 21.982 14.195 1.00 57.56 180 LEU A O 1
ATOM 1349 N N . PHE A 1 181 ? -8.113 20.126 14.428 1.00 69.62 181 PHE A N 1
ATOM 1350 C CA . PHE A 1 181 ? -8.622 19.452 13.229 1.00 69.62 181 PHE A CA 1
ATOM 1351 C C . PHE A 1 181 ? -8.807 17.949 13.483 1.00 69.62 181 PHE A C 1
ATOM 1353 O O . PHE A 1 181 ? -7.847 17.195 13.322 1.00 69.62 181 PHE A O 1
ATOM 1360 N N . PRO A 1 182 ? -10.002 17.491 13.904 1.00 83.62 182 PRO A N 1
ATOM 1361 C CA . PRO A 1 182 ? -10.283 16.062 13.926 1.00 83.62 182 PRO A CA 1
ATOM 1362 C C . PRO A 1 182 ? -10.165 15.496 12.506 1.00 83.62 182 PRO A C 1
ATOM 1364 O O . PRO A 1 182 ? -10.579 16.133 11.535 1.00 83.62 182 PRO A O 1
ATOM 1367 N N . ASN A 1 183 ? -9.607 14.293 12.384 1.00 89.19 183 ASN A N 1
ATOM 1368 C CA . ASN A 1 183 ? -9.480 13.611 11.097 1.00 89.19 183 ASN A CA 1
ATOM 1369 C C . ASN A 1 183 ? -10.851 13.225 10.536 1.00 89.19 183 ASN A C 1
ATOM 1371 O O . ASN A 1 183 ? -11.029 13.164 9.322 1.00 89.19 183 ASN A O 1
ATOM 1375 N N . GLN A 1 184 ? -11.805 12.953 11.427 1.00 94.38 184 GLN A N 1
ATOM 1376 C CA . GLN A 1 184 ? -13.155 12.519 11.095 1.00 94.38 184 GLN A CA 1
ATOM 1377 C C . GLN A 1 184 ? -14.191 13.398 11.812 1.00 94.38 184 GLN A C 1
ATOM 1379 O O . GLN A 1 184 ? -13.885 14.085 12.776 1.00 94.38 184 GLN A O 1
ATOM 1384 N N . ASN A 1 185 ? -15.449 13.369 11.377 1.00 93.94 185 ASN A N 1
ATOM 1385 C CA . ASN A 1 185 ? -16.560 14.055 12.061 1.00 93.94 185 ASN A CA 1
ATOM 1386 C C . ASN A 1 185 ? -17.715 13.108 12.423 1.00 93.94 185 ASN A C 1
ATOM 1388 O O . ASN A 1 185 ? -18.818 13.548 12.746 1.00 93.94 185 ASN A O 1
ATOM 1392 N N . ARG A 1 186 ? -17.465 11.799 12.334 1.00 96.44 186 ARG A N 1
ATOM 1393 C CA . ARG A 1 186 ? -18.426 10.722 12.580 1.00 96.44 186 ARG A CA 1
ATOM 1394 C C . ARG A 1 186 ? -17.799 9.715 13.526 1.00 96.44 186 ARG A C 1
ATOM 1396 O O . ARG 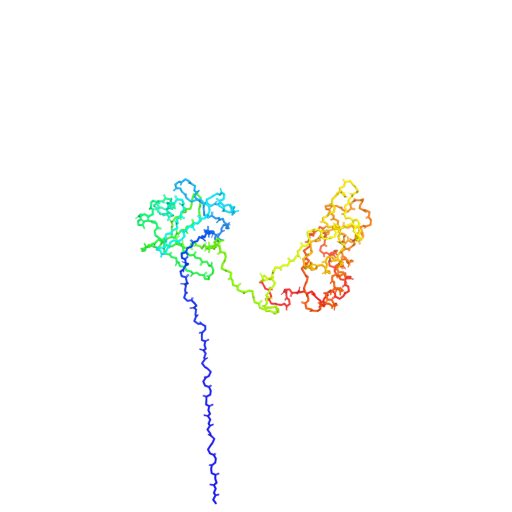A 1 186 ? -16.643 9.355 13.328 1.00 96.44 186 ARG A O 1
ATOM 1403 N N . GLY A 1 187 ? -18.548 9.257 14.524 1.00 97.81 187 GLY A N 1
ATOM 1404 C CA . GLY A 1 187 ? -18.083 8.195 15.418 1.00 97.81 187 GLY A CA 1
ATOM 1405 C C . GLY A 1 187 ? -17.931 6.847 14.705 1.00 97.81 187 GLY A C 1
ATOM 1406 O O . GLY A 1 187 ? -18.469 6.662 13.610 1.00 97.81 187 GLY A O 1
ATOM 1407 N N . ILE A 1 188 ? -17.242 5.891 15.329 1.00 98.50 188 ILE A N 1
ATOM 1408 C CA . ILE A 1 188 ? -16.920 4.575 14.747 1.00 98.50 188 ILE A CA 1
ATOM 1409 C C . ILE A 1 188 ? -18.172 3.849 14.236 1.00 98.50 188 ILE A C 1
ATOM 1411 O O . ILE A 1 188 ? -18.186 3.362 13.106 1.00 98.50 188 ILE A O 1
ATOM 1415 N N . THR A 1 189 ? -19.262 3.837 15.010 1.00 98.44 189 THR A N 1
ATOM 1416 C CA . THR A 1 189 ? -20.522 3.196 14.595 1.00 98.44 189 THR A CA 1
ATOM 1417 C C . THR A 1 189 ? -21.107 3.824 13.327 1.00 98.44 189 THR A C 1
ATOM 1419 O O . THR A 1 189 ? -21.591 3.108 12.451 1.00 98.44 189 THR A O 1
ATOM 1422 N N . GLN A 1 190 ? -21.039 5.152 13.188 1.00 98.62 190 GLN A N 1
ATOM 1423 C CA . GLN A 1 190 ? -21.534 5.827 11.987 1.00 98.62 190 GLN A CA 1
ATOM 1424 C C . GLN A 1 190 ? -20.603 5.590 10.793 1.00 98.62 190 GLN A C 1
ATOM 1426 O O . GLN A 1 190 ? -21.094 5.343 9.698 1.00 98.62 190 GLN A O 1
ATOM 1431 N N . GLN A 1 191 ? -19.280 5.591 10.993 1.00 98.62 191 GLN A N 1
ATOM 1432 C CA . GLN A 1 191 ? -18.314 5.241 9.943 1.00 98.62 191 GLN A CA 1
ATOM 1433 C C . GLN A 1 191 ? -18.578 3.829 9.386 1.00 98.62 191 GLN A C 1
ATOM 1435 O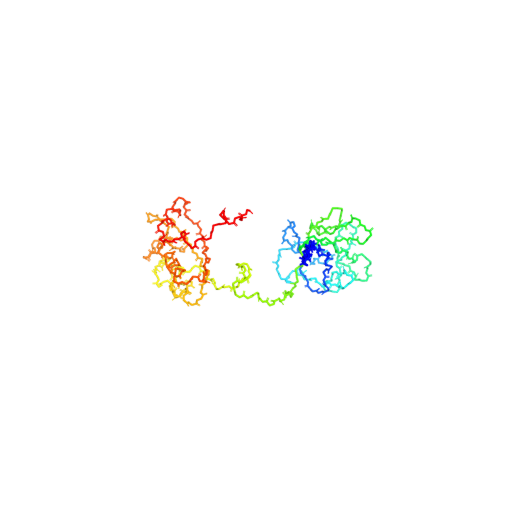 O . GLN A 1 191 ? -18.623 3.646 8.170 1.00 98.62 191 GLN A O 1
ATOM 1440 N N . LEU A 1 192 ? -18.834 2.843 10.258 1.00 98.69 192 LEU A N 1
ATOM 1441 C CA . LEU A 1 192 ? -19.230 1.484 9.858 1.00 98.69 192 LEU A CA 1
ATOM 1442 C C . LEU A 1 192 ? -20.526 1.487 9.031 1.00 98.69 192 LEU A C 1
ATOM 1444 O O . LEU A 1 192 ? -20.582 0.860 7.969 1.00 98.69 192 LEU A O 1
ATOM 1448 N N . SER A 1 193 ? -21.547 2.222 9.487 1.00 98.25 193 SER A N 1
ATOM 1449 C CA . SER A 1 193 ? -22.825 2.370 8.774 1.00 98.25 193 SER A CA 1
ATOM 1450 C C . SER A 1 193 ? -22.678 3.054 7.413 1.00 98.25 193 SER A C 1
ATOM 1452 O O . SER A 1 193 ? -23.450 2.759 6.505 1.00 98.25 193 SER A O 1
ATOM 1454 N N . ASP A 1 194 ? -21.706 3.952 7.265 1.00 98.25 194 ASP A N 1
ATOM 1455 C CA . ASP A 1 194 ? -21.434 4.681 6.023 1.00 98.25 194 ASP A CA 1
ATOM 1456 C C . ASP A 1 194 ? -20.582 3.869 5.027 1.00 98.25 194 ASP A C 1
ATOM 1458 O O . ASP A 1 194 ? -20.301 4.338 3.925 1.00 98.25 194 ASP A O 1
ATOM 1462 N N . GLY A 1 195 ? -20.178 2.644 5.388 1.00 97.88 195 GLY A N 1
ATOM 1463 C CA . GLY A 1 195 ? -19.447 1.728 4.506 1.00 97.88 195 GLY A CA 1
ATOM 1464 C C . GLY A 1 195 ? -17.935 1.669 4.737 1.00 97.88 195 GLY A C 1
ATOM 1465 O O . GLY A 1 195 ? -17.231 1.036 3.952 1.00 97.88 195 GLY A O 1
ATOM 1466 N N . VAL A 1 196 ? -17.411 2.286 5.803 1.00 98.50 196 VAL A N 1
ATOM 1467 C CA . VAL A 1 196 ? -15.998 2.121 6.183 1.00 98.50 196 VAL A CA 1
ATOM 1468 C C . VAL A 1 196 ? -15.757 0.680 6.636 1.00 98.50 196 VAL A C 1
ATOM 1470 O O . VAL A 1 196 ? -16.521 0.127 7.432 1.00 98.50 196 VAL A O 1
ATOM 1473 N N . ARG A 1 197 ? -14.699 0.058 6.106 1.00 98.12 197 ARG A N 1
ATOM 1474 C CA . ARG A 1 197 ? -14.264 -1.309 6.452 1.00 98.12 197 ARG A CA 1
ATOM 1475 C C . ARG A 1 197 ? -12.792 -1.372 6.868 1.00 98.12 197 ARG A C 1
ATOM 1477 O O . ARG A 1 197 ? -12.343 -2.419 7.317 1.00 98.12 197 ARG A O 1
ATOM 1484 N N . GLY A 1 198 ? -12.062 -0.258 6.785 1.00 98.31 198 GLY A N 1
ATOM 1485 C CA . GLY A 1 198 ? -10.718 -0.103 7.336 1.00 98.31 198 GLY A CA 1
ATOM 1486 C C . GLY A 1 198 ? -10.648 0.979 8.412 1.00 98.31 198 GLY A C 1
ATOM 1487 O O . GLY A 1 198 ? -11.125 2.090 8.198 1.00 98.31 198 GLY A O 1
ATOM 1488 N N . PHE A 1 199 ? -10.021 0.683 9.549 1.00 98.69 199 PHE A N 1
ATOM 1489 C CA . PHE A 1 199 ? -9.887 1.622 10.668 1.00 98.69 199 PHE A CA 1
ATOM 1490 C C . PHE A 1 199 ? -8.437 1.672 11.131 1.00 98.69 199 PHE A C 1
ATOM 1492 O O . PHE A 1 199 ? -7.911 0.662 11.596 1.00 98.69 199 PHE A O 1
ATOM 1499 N N . MET A 1 200 ? -7.793 2.831 10.994 1.00 98.44 200 MET A N 1
ATOM 1500 C CA . MET A 1 200 ? -6.467 3.075 11.566 1.00 98.44 200 MET A CA 1
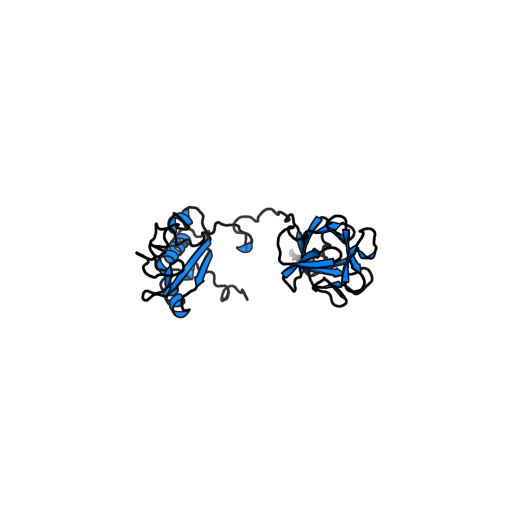ATOM 1501 C C . MET A 1 200 ? -6.629 3.664 12.963 1.00 98.44 200 MET A C 1
ATOM 1503 O O . MET A 1 200 ? -7.312 4.682 13.129 1.00 98.44 200 MET A O 1
ATOM 1507 N N . LEU A 1 201 ? -6.057 2.985 13.953 1.00 98.00 201 LEU A N 1
ATOM 1508 C CA . LEU A 1 201 ? -6.168 3.311 15.366 1.00 98.00 201 LEU A CA 1
ATOM 1509 C C . LEU A 1 201 ? -4.772 3.441 15.971 1.00 98.00 201 LEU A C 1
ATOM 1511 O O . LEU A 1 201 ? -3.992 2.488 15.935 1.00 98.00 201 LEU A O 1
ATOM 1515 N N . ASP A 1 202 ? -4.511 4.586 16.588 1.00 96.56 202 ASP A N 1
ATOM 1516 C CA . ASP A 1 202 ? -3.265 4.828 17.307 1.00 96.56 202 ASP A CA 1
ATOM 1517 C C . ASP A 1 202 ? -3.522 4.515 18.772 1.00 96.56 202 ASP A C 1
ATOM 1519 O O . ASP A 1 202 ? -4.468 5.039 19.372 1.00 96.56 202 ASP A O 1
ATOM 1523 N N . ILE A 1 203 ? -2.704 3.641 19.349 1.00 97.38 203 ILE A N 1
ATOM 1524 C CA . ILE A 1 203 ? -2.874 3.199 20.730 1.00 97.38 203 ILE A CA 1
ATOM 1525 C C . ILE A 1 203 ? -1.669 3.605 21.563 1.00 97.38 203 ILE A C 1
ATOM 1527 O O . ILE A 1 203 ? -0.530 3.297 21.230 1.00 97.38 203 ILE A O 1
ATOM 1531 N N . HIS A 1 204 ? -1.934 4.273 22.680 1.00 96.25 204 HIS A N 1
ATOM 1532 C CA . HIS A 1 204 ? -0.925 4.700 23.639 1.00 96.25 204 HIS A CA 1
ATOM 1533 C C . HIS A 1 204 ? -1.192 4.088 25.009 1.00 96.25 204 HIS A C 1
ATOM 1535 O O . HIS A 1 204 ? -2.333 4.028 25.476 1.00 96.25 204 HIS A O 1
ATOM 1541 N N . GLU A 1 205 ? -0.121 3.649 25.664 1.00 96.12 205 GLU A N 1
ATOM 1542 C CA . GLU A 1 205 ? -0.208 3.050 26.989 1.00 96.12 205 GLU A CA 1
ATOM 1543 C C . GLU A 1 205 ? -0.364 4.151 28.040 1.00 96.12 205 GLU A C 1
ATOM 1545 O O . GLU A 1 205 ? 0.402 5.117 28.086 1.00 96.12 205 GLU A O 1
ATOM 1550 N N . THR A 1 206 ? -1.371 4.006 28.894 1.00 94.44 206 THR A N 1
ATOM 1551 C CA . THR A 1 206 ? -1.608 4.865 30.055 1.00 94.44 206 THR A CA 1
ATOM 1552 C C . THR A 1 206 ? -1.797 4.005 31.306 1.00 94.44 206 THR A C 1
ATOM 1554 O O . THR A 1 206 ? -1.828 2.775 31.237 1.00 94.44 206 THR A O 1
ATOM 1557 N N . GLY A 1 207 ? -1.975 4.643 32.468 1.00 93.31 207 GLY A N 1
ATOM 1558 C CA . GLY A 1 207 ? -2.354 3.930 33.694 1.00 93.31 207 GLY A CA 1
ATOM 1559 C C . GLY A 1 207 ? -3.678 3.159 33.582 1.00 93.31 207 GLY A C 1
ATOM 1560 O O . GLY A 1 207 ? -3.890 2.219 34.343 1.00 93.31 207 GLY A O 1
ATOM 1561 N N . ASP A 1 208 ? -4.524 3.511 32.609 1.00 92.75 208 ASP A N 1
ATOM 1562 C CA . ASP A 1 208 ? -5.836 2.904 32.371 1.00 92.75 208 ASP A CA 1
ATOM 1563 C C . ASP A 1 208 ? -5.819 1.826 31.265 1.00 92.75 208 ASP A C 1
ATOM 1565 O O . ASP A 1 208 ? -6.858 1.234 30.968 1.00 92.75 208 ASP A O 1
ATOM 1569 N N . GLY A 1 209 ? -4.655 1.546 30.660 1.00 95.81 209 GLY A N 1
ATOM 1570 C CA . GLY A 1 209 ? -4.481 0.545 29.600 1.00 95.81 209 GLY A CA 1
ATOM 1571 C C . GLY A 1 209 ? -4.158 1.153 28.233 1.00 95.81 209 GLY A C 1
ATOM 1572 O O . GLY A 1 209 ? -3.466 2.167 28.149 1.00 95.81 209 GLY A O 1
ATOM 1573 N N . ALA A 1 210 ? -4.623 0.514 27.154 1.00 97.62 210 ALA A N 1
ATOM 1574 C CA . ALA A 1 210 ? -4.439 1.015 25.790 1.00 97.62 210 ALA A CA 1
ATOM 1575 C C . ALA A 1 210 ? -5.540 2.022 25.441 1.00 97.62 210 ALA A C 1
ATOM 1577 O O . ALA A 1 210 ? -6.725 1.679 25.367 1.00 97.62 210 ALA A O 1
ATOM 1578 N N . ILE A 1 211 ? -5.138 3.267 25.216 1.00 97.62 211 ILE A N 1
ATOM 1579 C CA . ILE A 1 211 ? -6.035 4.397 24.988 1.00 97.62 211 ILE A CA 1
ATOM 1580 C C . ILE A 1 211 ? -5.790 4.988 23.599 1.00 97.62 211 ILE A C 1
ATOM 1582 O O . ILE A 1 211 ? -4.652 5.071 23.142 1.00 97.62 211 ILE A O 1
ATOM 1586 N N . LEU A 1 212 ? -6.871 5.400 22.940 1.00 96.31 212 LEU A N 1
ATOM 1587 C CA . LEU A 1 212 ? -6.862 5.968 21.598 1.00 96.31 212 LEU A CA 1
ATOM 1588 C C . LEU A 1 212 ? -6.535 7.463 21.658 1.00 96.31 212 LEU A C 1
ATOM 1590 O O . LEU A 1 212 ? -7.349 8.266 22.126 1.00 96.31 212 LEU A O 1
ATOM 1594 N N . CYS A 1 213 ? -5.339 7.834 21.202 1.00 92.06 213 CYS A N 1
ATOM 1595 C CA . CYS A 1 213 ? -4.844 9.209 21.230 1.00 92.06 213 CYS A CA 1
ATOM 1596 C C . CYS A 1 213 ? -3.933 9.487 20.039 1.00 92.06 213 CYS A C 1
ATOM 1598 O O . CYS A 1 213 ? -3.185 8.619 19.617 1.00 92.06 213 CYS A O 1
ATOM 1600 N N . HIS A 1 214 ? -3.923 10.730 19.573 1.00 88.56 214 HIS A N 1
ATOM 1601 C CA . HIS A 1 214 ? -3.032 11.172 18.514 1.00 88.56 214 HIS A CA 1
ATOM 1602 C C . HIS A 1 214 ? -1.739 11.716 19.117 1.00 88.56 214 HIS A C 1
ATOM 1604 O O . HIS A 1 214 ? -1.763 12.736 19.816 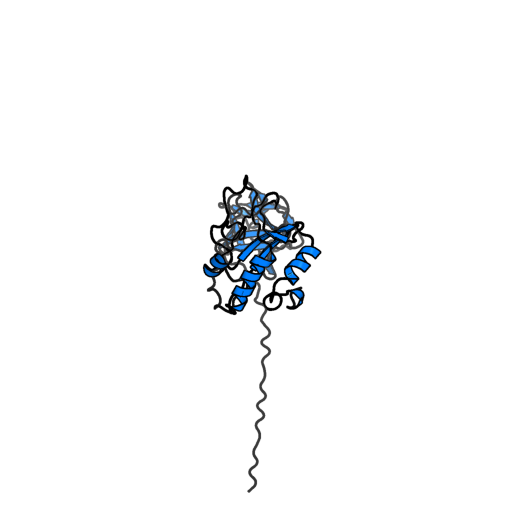1.00 88.56 214 HIS A O 1
ATOM 1610 N N . ASN A 1 215 ? -0.613 11.054 18.833 1.00 84.62 215 ASN A N 1
ATOM 1611 C CA . ASN A 1 215 ? 0.746 11.378 19.291 1.00 84.62 215 ASN A CA 1
ATOM 1612 C C . ASN A 1 215 ? 0.978 11.274 20.820 1.00 84.62 215 ASN A C 1
ATOM 1614 O O . ASN A 1 215 ? 2.042 10.837 21.253 1.00 84.62 215 ASN A O 1
ATOM 1618 N N . SER A 1 216 ? 0.027 11.687 21.668 1.00 84.19 216 SER A N 1
ATOM 1619 C CA . SER A 1 216 ? 0.101 11.559 23.129 1.00 84.19 216 SER A CA 1
ATOM 1620 C C . SER A 1 216 ? -1.278 11.631 23.791 1.00 84.19 216 SER A C 1
ATOM 1622 O O . SER A 1 216 ? -2.118 12.440 23.403 1.00 84.19 216 SER A O 1
ATOM 1624 N N . CYS A 1 217 ? -1.470 10.871 24.875 1.00 89.56 217 CYS A N 1
ATOM 1625 C CA . CYS A 1 217 ? -2.658 10.962 25.735 1.00 89.56 217 CYS A CA 1
ATOM 1626 C C . CYS A 1 217 ? -2.591 12.047 26.826 1.00 89.56 217 CYS A C 1
ATOM 1628 O O . CYS A 1 217 ? -3.507 12.167 27.643 1.00 89.56 217 CYS A O 1
ATOM 1630 N N . THR A 1 218 ? -1.529 12.853 26.879 1.00 88.12 218 THR A N 1
ATOM 1631 C CA . THR A 1 218 ? -1.382 13.893 27.909 1.00 88.12 218 THR A CA 1
ATOM 1632 C C . THR A 1 218 ? -2.475 14.956 27.785 1.00 88.12 218 THR A C 1
ATOM 1634 O O . THR A 1 218 ? -2.629 15.572 26.735 1.00 88.12 218 THR A O 1
ATOM 1637 N N . ALA A 1 219 ? -3.206 15.219 28.874 1.00 86.19 219 ALA A N 1
ATOM 1638 C CA . ALA A 1 219 ? -4.261 16.239 28.934 1.00 86.19 219 ALA A CA 1
ATOM 1639 C C . ALA A 1 219 ? -5.378 16.080 27.877 1.00 86.19 219 ALA A C 1
ATOM 1641 O O . ALA A 1 219 ? -6.079 17.046 27.565 1.00 86.19 219 ALA A O 1
ATOM 1642 N N . VAL A 1 220 ? -5.571 14.870 27.343 1.00 87.81 220 VAL A N 1
ATOM 1643 C CA . VAL A 1 220 ? -6.721 14.557 26.490 1.00 87.81 220 VAL A CA 1
ATOM 1644 C C . VAL A 1 220 ? -7.963 14.458 27.369 1.00 87.81 220 VAL A C 1
ATOM 1646 O O . VAL A 1 220 ? -7.996 13.716 28.350 1.00 87.81 220 VAL A O 1
ATOM 1649 N N . SER A 1 221 ? -9.002 15.221 27.036 1.00 88.31 221 SER A N 1
ATOM 1650 C CA . SER A 1 221 ? -10.272 15.149 27.758 1.00 88.31 221 SER A CA 1
ATOM 1651 C C . SER A 1 221 ? -11.103 13.973 27.251 1.00 88.31 221 SER A C 1
ATOM 1653 O O . SER A 1 221 ? -11.391 13.910 26.061 1.00 88.31 221 SER A O 1
ATOM 1655 N N . LYS A 1 222 ? -11.531 13.081 28.155 1.00 91.81 222 LYS A N 1
ATOM 1656 C CA . LYS A 1 222 ? -12.397 11.923 27.854 1.00 91.81 222 LYS A CA 1
ATOM 1657 C C . LYS A 1 222 ? -11.877 11.063 26.687 1.00 91.81 222 LYS A C 1
ATOM 1659 O O . LYS A 1 222 ? -12.586 10.925 25.686 1.00 91.81 222 LYS A O 1
ATOM 1664 N N . PRO A 1 223 ? -10.651 10.524 26.781 1.00 93.69 223 PRO A N 1
ATOM 1665 C CA . PRO A 1 223 ? -10.153 9.639 25.749 1.00 93.69 223 PRO A CA 1
ATOM 1666 C C . PRO A 1 223 ? -10.914 8.313 25.743 1.00 93.69 223 PRO A C 1
ATOM 1668 O O . PRO A 1 223 ? -11.477 7.893 26.758 1.00 93.69 223 PRO A O 1
ATOM 1671 N N . VAL A 1 224 ? -10.937 7.661 24.585 1.00 97.00 224 VAL A N 1
ATOM 1672 C CA . VAL A 1 224 ? -11.630 6.384 24.390 1.00 97.00 224 VAL A CA 1
ATOM 1673 C C . VAL A 1 224 ? -10.626 5.245 24.553 1.00 97.00 224 VAL A C 1
ATOM 1675 O O . VAL A 1 224 ? -9.535 5.281 23.989 1.00 97.00 224 VAL A O 1
ATOM 1678 N N . ALA A 1 225 ? -10.972 4.228 25.341 1.00 97.81 225 ALA A N 1
ATOM 1679 C CA . ALA A 1 225 ? -10.151 3.025 25.457 1.00 97.81 225 ALA A CA 1
ATOM 1680 C C . ALA A 1 225 ? -10.296 2.144 24.208 1.00 97.81 225 ALA A C 1
ATOM 1682 O O . ALA A 1 225 ? -11.399 2.016 23.674 1.00 97.81 225 ALA A O 1
ATOM 1683 N N . LEU A 1 226 ? -9.220 1.462 23.803 1.00 98.19 226 LEU A N 1
ATOM 1684 C CA . LEU A 1 226 ? -9.204 0.569 22.635 1.00 98.19 226 LEU A CA 1
ATOM 1685 C C . LEU A 1 226 ? -10.364 -0.441 22.652 1.00 98.19 226 LEU A C 1
ATOM 1687 O O . LEU A 1 226 ? -11.017 -0.675 21.636 1.00 98.19 226 LEU A O 1
ATOM 1691 N N . VAL A 1 227 ? -10.653 -1.009 23.826 1.00 98.38 227 VAL A N 1
ATOM 1692 C CA . VAL A 1 227 ? -11.712 -2.014 24.019 1.00 98.38 227 VAL A CA 1
ATOM 1693 C C . VAL A 1 227 ? -13.085 -1.502 23.586 1.00 98.38 227 VAL A C 1
ATOM 1695 O O . VAL A 1 227 ? -13.877 -2.280 23.064 1.00 98.38 227 VAL A O 1
ATOM 1698 N N . VAL A 1 228 ? -13.373 -0.210 23.771 1.00 98.56 228 VAL A N 1
ATOM 1699 C CA . VAL A 1 228 ? -14.678 0.377 23.430 1.00 98.56 228 VAL A CA 1
ATOM 1700 C C . VAL A 1 228 ? -14.894 0.366 21.919 1.00 98.56 228 VAL A C 1
ATOM 1702 O O . VAL A 1 228 ? -15.932 -0.106 21.452 1.00 98.56 228 VAL A O 1
ATOM 1705 N N . ASP A 1 229 ? -13.911 0.831 21.150 1.00 98.44 229 ASP A N 1
ATOM 1706 C CA . ASP A 1 229 ? -14.030 0.901 19.691 1.00 98.44 229 ASP A CA 1
ATOM 1707 C C . ASP A 1 229 ? -13.929 -0.474 19.034 1.00 98.44 229 ASP A C 1
ATOM 1709 O O . ASP A 1 229 ? -14.674 -0.761 18.094 1.00 98.44 229 ASP A O 1
ATOM 1713 N N . LEU A 1 230 ? -13.112 -1.378 19.583 1.00 98.62 230 LEU A N 1
ATOM 1714 C CA . LEU A 1 230 ? -13.117 -2.772 19.146 1.00 98.62 230 LEU A CA 1
ATOM 1715 C C . LEU A 1 230 ? -14.454 -3.461 19.436 1.00 98.62 230 LEU A C 1
ATOM 1717 O O . LEU A 1 230 ? -14.926 -4.216 18.589 1.00 98.62 230 LEU A O 1
ATOM 1721 N N . GLN A 1 231 ? -15.100 -3.189 20.576 1.00 98.81 231 GLN A N 1
ATOM 1722 C CA . GLN A 1 231 ? -16.418 -3.760 20.864 1.00 98.81 231 GLN A CA 1
ATOM 1723 C C . GLN A 1 231 ? -17.461 -3.287 19.846 1.00 98.81 231 GLN A C 1
ATOM 1725 O O . GLN A 1 231 ? -18.208 -4.111 19.330 1.00 98.81 231 GLN A O 1
ATOM 1730 N N . ARG A 1 232 ? -17.462 -1.998 19.475 1.00 98.62 232 ARG A N 1
ATOM 1731 C CA . ARG A 1 232 ? -18.357 -1.464 18.429 1.00 98.62 232 ARG A CA 1
ATOM 1732 C C . ARG A 1 232 ? -18.176 -2.190 17.092 1.00 98.62 232 ARG A C 1
ATOM 1734 O O . ARG A 1 232 ? -19.161 -2.508 16.428 1.00 98.62 232 ARG A O 1
ATOM 1741 N N . ILE A 1 233 ? -16.929 -2.478 16.712 1.00 98.75 233 ILE A N 1
ATOM 1742 C CA . ILE A 1 233 ? -16.606 -3.234 15.493 1.00 98.75 233 ILE A CA 1
ATOM 1743 C C . ILE A 1 233 ? -17.081 -4.690 15.602 1.00 98.75 233 ILE A C 1
ATOM 1745 O O . ILE A 1 233 ? -17.694 -5.206 14.666 1.00 98.75 233 ILE A O 1
ATOM 1749 N N . VAL A 1 234 ? -16.841 -5.355 16.736 1.00 98.62 234 VAL A N 1
ATOM 1750 C CA . VAL A 1 234 ? -17.289 -6.740 16.961 1.00 98.62 234 VAL A CA 1
ATOM 1751 C C . VAL A 1 234 ? -18.815 -6.842 16.939 1.00 98.62 234 VAL A C 1
ATOM 1753 O O . VAL A 1 234 ? -19.350 -7.745 16.296 1.00 98.62 234 VAL A O 1
ATOM 1756 N N . ASP A 1 235 ? -19.522 -5.900 17.564 1.00 98.56 235 ASP A N 1
ATOM 1757 C CA . ASP A 1 235 ? -20.987 -5.852 17.569 1.00 98.56 235 ASP A CA 1
ATOM 1758 C C . ASP A 1 235 ? -21.538 -5.674 16.145 1.00 98.56 235 ASP A C 1
ATOM 1760 O O . ASP A 1 235 ? -22.474 -6.371 15.741 1.00 98.56 235 ASP A O 1
ATOM 1764 N N . PHE A 1 236 ? -20.914 -4.800 15.346 1.00 98.69 236 PHE A N 1
ATOM 1765 C CA . PHE A 1 236 ? -21.254 -4.621 13.935 1.00 98.69 236 PHE A CA 1
ATOM 1766 C C . PHE A 1 236 ? -21.068 -5.911 13.128 1.00 98.69 236 PHE A C 1
ATOM 1768 O O . PHE A 1 236 ? -21.981 -6.303 12.400 1.00 98.69 236 PHE A O 1
ATOM 1775 N N . LEU A 1 237 ? -19.932 -6.599 13.272 1.00 98.38 237 LEU A N 1
ATOM 1776 C CA . LEU A 1 237 ? -19.673 -7.871 12.586 1.00 98.38 237 LEU A CA 1
ATOM 1777 C C . LEU A 1 237 ? -20.627 -8.982 13.054 1.00 98.38 237 LEU A C 1
ATOM 1779 O O . LEU A 1 237 ? -21.043 -9.826 12.261 1.00 98.38 237 LEU A O 1
ATOM 1783 N N . GLY A 1 238 ? -21.024 -8.966 14.329 1.00 97.38 238 GLY A N 1
ATOM 1784 C CA . GLY A 1 238 ? -22.033 -9.870 14.877 1.00 97.38 238 GLY A CA 1
ATOM 1785 C C . GLY A 1 238 ? -23.407 -9.684 14.229 1.00 97.38 238 GLY A C 1
ATOM 1786 O O . GLY A 1 238 ? -24.070 -10.673 13.906 1.00 97.38 238 GLY A O 1
ATOM 1787 N N . ALA A 1 239 ? -23.809 -8.433 13.990 1.00 97.75 239 ALA A N 1
ATOM 1788 C CA . ALA A 1 239 ? -25.059 -8.089 13.314 1.00 97.75 239 ALA A CA 1
ATOM 1789 C C . ALA A 1 239 ? -24.999 -8.268 11.783 1.00 97.75 239 ALA A C 1
ATOM 1791 O O . ALA A 1 239 ? -26.029 -8.515 11.157 1.00 97.75 239 ALA A O 1
ATOM 1792 N N . ASN A 1 240 ? -23.808 -8.187 11.179 1.00 97.31 240 ASN A N 1
ATOM 1793 C CA . ASN A 1 240 ? -23.610 -8.194 9.728 1.00 97.31 240 ASN A CA 1
ATOM 1794 C C . ASN A 1 240 ? -22.622 -9.293 9.308 1.00 97.31 240 ASN A C 1
ATOM 1796 O O . ASN A 1 240 ? -21.454 -9.050 9.024 1.00 97.31 240 ASN A O 1
ATOM 1800 N N . ARG A 1 241 ? -23.106 -10.538 9.243 1.00 93.69 241 ARG A N 1
ATOM 1801 C CA . ARG A 1 241 ? -22.262 -11.742 9.090 1.00 93.69 241 ARG A CA 1
ATOM 1802 C C . ARG A 1 241 ? -21.549 -11.901 7.742 1.00 93.69 241 ARG A C 1
ATOM 1804 O O . ARG A 1 241 ? -20.689 -12.769 7.637 1.00 93.69 241 ARG A O 1
ATOM 1811 N N . ASN A 1 242 ? -21.897 -11.085 6.748 1.00 92.38 242 ASN A N 1
ATOM 1812 C CA . ASN A 1 242 ? -21.261 -11.069 5.425 1.00 92.38 242 ASN A CA 1
ATOM 1813 C C . ASN A 1 242 ? -20.251 -9.917 5.268 1.00 92.38 242 ASN A C 1
ATOM 1815 O O . ASN A 1 242 ? -19.733 -9.708 4.176 1.00 92.38 242 ASN A O 1
ATOM 1819 N N . GLU A 1 243 ? -20.001 -9.152 6.332 1.00 94.81 243 GLU A N 1
ATOM 1820 C CA . GLU A 1 243 ? -19.070 -8.025 6.332 1.00 94.81 243 GLU A CA 1
ATOM 1821 C C . GLU A 1 243 ? -17.706 -8.431 6.897 1.00 94.81 243 GLU A C 1
ATOM 1823 O O . GLU A 1 243 ? -17.583 -9.385 7.667 1.00 94.81 243 GLU A O 1
ATOM 1828 N N . PHE A 1 244 ? -16.675 -7.664 6.549 1.00 95.50 244 PHE A N 1
ATOM 1829 C CA . PHE A 1 244 ? -15.334 -7.784 7.119 1.00 95.50 244 PHE A CA 1
ATOM 1830 C C . PHE A 1 244 ? -14.859 -6.423 7.620 1.00 95.50 244 PHE A C 1
ATOM 1832 O O . PHE A 1 244 ? -15.286 -5.394 7.117 1.00 95.50 244 PHE A O 1
ATOM 1839 N N . VAL A 1 245 ? -13.947 -6.387 8.586 1.00 98.06 245 VAL A N 1
ATOM 1840 C CA . VAL A 1 245 ? -13.289 -5.139 8.991 1.00 98.06 245 VAL A CA 1
ATOM 1841 C C . VAL A 1 245 ? -11.798 -5.396 9.153 1.00 98.06 245 VAL A C 1
ATOM 1843 O O . VAL A 1 245 ? -11.399 -6.367 9.794 1.00 98.06 245 VAL A O 1
ATOM 1846 N N . THR A 1 246 ? -10.971 -4.520 8.588 1.00 97.88 246 THR A N 1
ATOM 1847 C CA . THR A 1 246 ? -9.529 -4.477 8.837 1.00 97.88 246 THR A CA 1
ATOM 1848 C C . THR A 1 246 ? -9.222 -3.385 9.855 1.00 97.88 246 THR A C 1
ATOM 1850 O O . THR A 1 246 ? -9.551 -2.217 9.635 1.00 97.88 246 THR A O 1
ATOM 1853 N N . VAL A 1 247 ? -8.565 -3.751 10.952 1.00 98.06 247 VAL A N 1
ATOM 1854 C CA . VAL A 1 247 ? -8.083 -2.800 11.960 1.00 98.06 247 VAL A CA 1
ATOM 1855 C C . VAL A 1 247 ? -6.567 -2.708 11.853 1.00 98.06 247 VAL A C 1
ATOM 1857 O O . VAL A 1 247 ? -5.874 -3.714 11.992 1.00 98.06 247 VAL A O 1
ATOM 1860 N N . PHE A 1 248 ? -6.066 -1.504 11.602 1.00 97.75 248 PHE A N 1
ATOM 1861 C CA . PHE A 1 248 ? -4.643 -1.189 11.600 1.00 97.75 248 PHE A CA 1
ATOM 1862 C C . PHE A 1 248 ? -4.311 -0.569 12.952 1.00 97.75 248 PHE A C 1
ATOM 1864 O O . PHE A 1 248 ? -4.902 0.445 13.318 1.00 97.75 248 PHE A O 1
ATOM 1871 N N . LEU A 1 249 ? -3.401 -1.193 13.695 1.00 97.25 249 LEU A N 1
ATOM 1872 C CA . LEU A 1 249 ? -2.943 -0.681 14.981 1.00 97.25 249 LEU A CA 1
ATOM 1873 C C . LEU A 1 249 ? -1.569 -0.042 14.801 1.00 97.25 249 LEU A C 1
ATOM 1875 O O . LEU A 1 249 ? -0.605 -0.737 14.476 1.00 97.25 249 LEU A O 1
ATOM 1879 N N . GLU A 1 250 ? -1.488 1.264 15.026 1.00 95.88 250 GLU A N 1
ATOM 1880 C CA . GLU A 1 250 ? -0.219 1.936 15.275 1.00 95.88 250 GLU A CA 1
ATOM 1881 C C . GLU A 1 250 ? 0.096 1.789 16.769 1.00 95.88 250 GLU A C 1
ATOM 1883 O O . GLU A 1 250 ? -0.526 2.419 17.628 1.00 95.88 250 GLU A O 1
ATOM 1888 N N . ASP A 1 251 ? 0.985 0.843 17.075 1.00 92.25 251 ASP A N 1
ATOM 1889 C CA . ASP A 1 251 ? 1.165 0.302 18.420 1.00 92.25 251 ASP A CA 1
ATOM 1890 C C . ASP A 1 251 ? 2.284 1.010 19.204 1.00 92.25 251 ASP A C 1
ATOM 1892 O O . ASP A 1 251 ? 3.472 0.798 18.947 1.00 92.25 251 ASP A O 1
ATOM 1896 N N . TYR A 1 252 ? 1.892 1.818 20.197 1.00 95.88 252 TYR A N 1
ATOM 1897 C CA . TYR A 1 252 ? 2.772 2.389 21.225 1.00 95.88 252 TYR A CA 1
ATOM 1898 C C . TYR A 1 252 ? 2.508 1.798 22.618 1.00 95.88 252 TYR A C 1
ATOM 1900 O O . TYR A 1 252 ? 2.729 2.471 23.633 1.00 95.88 252 TYR A O 1
ATOM 1908 N N . VAL A 1 253 ? 2.010 0.561 22.692 1.00 96.31 253 VAL A N 1
ATOM 1909 C CA . VAL A 1 253 ? 1.762 -0.152 23.949 1.00 96.31 253 VAL A CA 1
ATOM 1910 C C . VAL A 1 253 ? 2.629 -1.403 24.073 1.00 96.31 253 VAL A C 1
ATOM 1912 O O . VAL A 1 253 ? 3.140 -1.959 23.104 1.00 96.31 253 VAL A O 1
ATOM 1915 N N . SER A 1 254 ? 2.828 -1.878 25.300 1.00 97.00 254 SER A N 1
ATOM 1916 C CA . SER A 1 254 ? 3.480 -3.168 25.514 1.00 97.00 254 SER A CA 1
ATOM 1917 C C . SER A 1 254 ? 2.592 -4.317 25.028 1.00 97.00 254 SER A C 1
ATOM 1919 O O . SER A 1 254 ? 1.371 -4.317 25.209 1.00 97.00 254 SER A O 1
ATOM 1921 N N . ALA A 1 255 ? 3.212 -5.371 24.490 1.00 96.69 255 ALA A N 1
ATOM 1922 C CA . ALA A 1 255 ? 2.485 -6.550 24.016 1.00 96.69 255 ALA A CA 1
ATOM 1923 C C . ALA A 1 255 ? 1.579 -7.176 25.097 1.00 96.69 255 ALA A C 1
ATOM 1925 O O . ALA A 1 255 ? 0.523 -7.724 24.784 1.00 96.69 255 ALA A O 1
ATOM 1926 N N . ASP A 1 256 ? 1.965 -7.093 26.373 1.00 97.50 256 ASP A N 1
ATOM 1927 C CA . ASP A 1 256 ? 1.159 -7.615 27.478 1.00 97.50 256 ASP A CA 1
ATOM 1928 C C . ASP A 1 256 ? -0.060 -6.744 27.784 1.00 97.50 256 ASP A C 1
ATOM 1930 O O . ASP A 1 256 ? -1.122 -7.290 28.089 1.00 97.50 256 ASP A O 1
ATOM 1934 N N . VAL A 1 257 ? 0.057 -5.414 27.687 1.00 97.62 257 VAL A N 1
ATOM 1935 C CA . VAL A 1 257 ? -1.103 -4.514 27.764 1.00 97.62 257 VAL A CA 1
ATOM 1936 C C . VAL A 1 257 ? -2.041 -4.786 26.596 1.00 97.62 257 VAL A C 1
ATOM 1938 O O . VAL A 1 257 ? -3.217 -5.052 26.839 1.00 97.62 257 VAL A O 1
ATOM 1941 N N . LEU A 1 258 ? -1.533 -4.833 25.360 1.00 97.12 258 LEU A N 1
ATOM 1942 C CA . LEU A 1 258 ? -2.361 -5.107 24.184 1.00 97.12 258 LEU A CA 1
ATOM 1943 C C . LEU A 1 258 ? -3.124 -6.430 24.323 1.00 97.12 258 LEU A C 1
ATOM 1945 O O . LEU A 1 258 ? -4.336 -6.467 24.130 1.00 97.12 258 LEU A O 1
ATOM 1949 N N . ARG A 1 259 ? -2.451 -7.516 24.728 1.00 96.25 259 ARG A N 1
ATOM 1950 C CA . ARG A 1 259 ? -3.105 -8.818 24.957 1.00 96.25 259 ARG A CA 1
ATOM 1951 C C . ARG A 1 259 ? -4.219 -8.739 25.998 1.00 96.25 259 ARG A C 1
ATOM 1953 O O . ARG A 1 259 ? -5.275 -9.332 25.784 1.00 96.25 259 ARG A O 1
ATOM 1960 N N . ARG A 1 260 ? -3.997 -8.035 27.115 1.00 97.44 260 ARG A N 1
ATOM 1961 C CA . ARG A 1 260 ? -5.020 -7.864 28.160 1.00 97.44 260 ARG A CA 1
ATOM 1962 C C . ARG A 1 260 ? -6.214 -7.066 27.654 1.00 97.44 260 ARG A C 1
ATOM 1964 O O . ARG A 1 260 ? -7.341 -7.462 27.925 1.00 97.44 260 ARG A O 1
ATOM 1971 N N . GLU A 1 261 ? -5.980 -5.995 26.903 1.00 97.56 261 GLU A N 1
ATOM 1972 C CA . GLU A 1 261 ? -7.054 -5.186 26.324 1.00 97.56 261 GLU A CA 1
ATOM 1973 C C . GLU A 1 261 ? -7.857 -5.990 25.294 1.00 97.56 261 GLU A C 1
ATOM 1975 O O . GLU A 1 261 ? -9.076 -6.084 25.411 1.00 97.56 261 GLU A O 1
ATOM 1980 N N . LEU A 1 262 ? -7.201 -6.685 24.361 1.00 96.75 262 LEU A N 1
ATOM 1981 C CA . LEU A 1 262 ? -7.889 -7.541 23.385 1.00 96.75 262 LEU A CA 1
ATOM 1982 C C . LEU A 1 262 ? -8.709 -8.657 24.055 1.00 96.75 262 LEU A C 1
ATOM 1984 O O . LEU A 1 262 ? -9.809 -8.963 23.600 1.00 96.75 262 LEU A O 1
ATOM 1988 N N . ALA A 1 263 ? -8.225 -9.232 25.161 1.00 97.25 263 ALA A N 1
ATOM 1989 C CA . ALA A 1 263 ? -8.953 -10.253 25.919 1.00 97.25 263 ALA A CA 1
ATOM 1990 C C . ALA A 1 263 ? -10.239 -9.730 26.590 1.00 97.25 263 ALA A C 1
ATOM 1992 O O . ALA A 1 263 ? -11.104 -10.526 26.949 1.00 97.25 263 ALA A O 1
ATOM 1993 N N . ARG A 1 264 ? -10.378 -8.408 26.759 1.00 98.06 264 ARG A N 1
ATOM 1994 C CA . ARG A 1 264 ? -11.579 -7.769 27.320 1.00 98.06 264 ARG A CA 1
ATOM 1995 C C . ARG A 1 264 ? -12.668 -7.513 26.276 1.00 98.06 264 ARG A C 1
ATOM 1997 O O . ARG A 1 264 ? -13.783 -7.168 26.659 1.00 98.06 264 ARG A O 1
ATOM 2004 N N . VAL A 1 265 ? -12.367 -7.658 24.984 1.00 98.44 265 VAL A N 1
ATOM 2005 C CA . VAL A 1 265 ? -13.342 -7.449 23.906 1.00 98.44 265 VAL A CA 1
ATOM 2006 C C . VAL A 1 265 ? -14.217 -8.695 23.771 1.00 98.44 265 VAL A C 1
ATOM 2008 O O . VAL A 1 265 ? -13.763 -9.765 23.354 1.00 98.44 265 VAL A O 1
ATOM 2011 N N . ASN A 1 266 ? -15.497 -8.566 24.115 1.00 98.25 266 ASN A N 1
ATOM 2012 C CA . ASN A 1 266 ? -16.420 -9.693 24.128 1.00 98.25 266 ASN A CA 1
ATOM 2013 C C . ASN A 1 266 ? -16.697 -10.171 22.704 1.00 98.25 266 ASN A C 1
ATOM 2015 O O . ASN A 1 266 ? -17.147 -9.402 21.859 1.00 98.25 266 ASN A O 1
ATOM 2019 N N . GLY A 1 267 ? -16.466 -11.461 22.451 1.00 97.12 267 GLY A N 1
ATOM 2020 C CA . GLY A 1 267 ? -16.742 -12.087 21.158 1.00 97.12 267 GLY A CA 1
ATOM 2021 C C . GLY A 1 267 ? -15.684 -11.844 20.080 1.00 97.12 267 GLY A C 1
ATOM 2022 O O . GLY A 1 267 ? -15.857 -12.347 18.972 1.00 97.12 267 GLY A O 1
ATOM 2023 N N . LEU A 1 268 ? -14.573 -11.159 20.386 1.00 97.12 268 LEU A N 1
ATOM 2024 C CA . LEU A 1 268 ? -13.506 -10.882 19.414 1.00 97.12 268 LEU A CA 1
ATOM 2025 C C . LEU A 1 268 ? -12.984 -12.155 18.734 1.00 97.12 268 LEU A C 1
ATOM 2027 O O . LEU A 1 268 ? -12.830 -12.195 17.516 1.00 97.12 268 LEU A O 1
ATOM 2031 N N . SER A 1 269 ? -12.777 -13.231 19.496 1.00 93.94 269 SER A N 1
ATOM 2032 C CA . SER A 1 269 ? -12.299 -14.512 18.956 1.00 93.94 269 SER A CA 1
ATOM 2033 C C . SER A 1 269 ? -13.252 -15.159 17.948 1.00 93.94 269 SER A C 1
ATOM 2035 O O . SER A 1 269 ? -12.819 -16.016 17.187 1.00 93.94 269 SER A O 1
ATOM 2037 N N . ASN A 1 270 ? -14.532 -14.774 17.930 1.00 94.25 270 ASN A N 1
ATOM 2038 C CA . ASN A 1 270 ? -15.523 -15.324 17.002 1.00 94.25 270 ASN A CA 1
ATOM 2039 C C . ASN A 1 270 ? -15.446 -14.683 15.609 1.00 94.25 270 ASN A C 1
ATOM 2041 O O . ASN A 1 270 ? -16.030 -15.217 14.669 1.00 94.25 270 ASN A O 1
ATOM 2045 N N . VAL A 1 271 ? -14.775 -13.533 15.490 1.00 95.19 271 VAL A N 1
ATOM 2046 C CA . VAL A 1 271 ? -14.703 -12.736 14.253 1.00 95.19 271 VAL A CA 1
ATOM 2047 C C . VAL A 1 271 ? -13.268 -12.452 13.798 1.00 95.19 271 VAL A C 1
ATOM 2049 O O . VAL A 1 271 ? -13.059 -11.932 12.707 1.00 95.19 271 VAL A O 1
ATOM 2052 N N . LEU A 1 272 ? -12.268 -12.790 14.615 1.00 93.75 272 LEU A N 1
ATOM 2053 C CA . LEU A 1 272 ? -10.863 -12.542 14.316 1.00 93.75 272 LEU A CA 1
ATOM 2054 C C . LEU A 1 272 ? -10.309 -13.569 13.320 1.00 93.75 272 LEU A C 1
ATOM 2056 O O . LEU A 1 272 ? -10.310 -14.772 13.584 1.00 93.75 272 LEU A O 1
ATOM 2060 N N . PHE A 1 273 ? -9.735 -13.090 12.216 1.00 92.19 273 PHE A N 1
ATOM 2061 C CA . PHE A 1 273 ? -8.917 -13.928 11.343 1.00 92.19 273 PHE A CA 1
ATOM 2062 C C . PHE A 1 273 ? -7.565 -14.234 12.003 1.00 92.19 273 PHE A C 1
ATOM 2064 O O . PHE A 1 273 ? -6.862 -13.334 12.463 1.00 92.19 273 PHE A O 1
ATOM 2071 N N . ARG A 1 274 ? -7.195 -15.518 12.043 1.00 89.94 274 ARG A N 1
ATOM 2072 C CA . ARG A 1 274 ? -5.973 -16.024 12.685 1.00 89.94 274 ARG A CA 1
ATOM 2073 C C . ARG A 1 274 ? -5.060 -16.674 11.647 1.00 89.94 274 ARG A C 1
ATOM 2075 O O . ARG A 1 274 ? -5.272 -17.848 11.341 1.00 89.94 274 ARG A O 1
ATOM 2082 N N . PRO A 1 275 ? -4.063 -15.957 11.092 1.00 87.12 275 PRO A N 1
ATOM 2083 C CA . PRO A 1 275 ? -3.188 -16.495 10.047 1.00 87.12 275 PRO A CA 1
ATOM 2084 C C . PRO A 1 275 ? -2.536 -17.830 10.444 1.00 87.12 275 PRO A C 1
ATOM 2086 O O . PRO A 1 275 ? -2.522 -18.776 9.658 1.00 87.12 275 PRO A O 1
ATOM 2089 N N . ASP A 1 276 ? -2.120 -17.940 11.710 1.00 86.62 276 ASP A N 1
ATOM 2090 C CA . ASP A 1 276 ? -1.511 -19.128 12.319 1.00 86.62 276 ASP A CA 1
ATOM 2091 C C . ASP A 1 276 ? -2.423 -20.364 12.319 1.00 86.62 276 ASP A C 1
ATOM 2093 O O . ASP A 1 276 ? -1.948 -21.496 12.246 1.00 86.62 276 ASP A O 1
ATOM 2097 N N . GLN A 1 277 ? -3.738 -20.157 12.361 1.00 87.75 277 GLN A N 1
ATOM 2098 C CA . GLN A 1 277 ? -4.745 -21.222 12.342 1.00 87.75 277 GLN A CA 1
ATOM 2099 C C . GLN A 1 277 ? -5.293 -21.494 10.936 1.00 87.75 277 GLN A C 1
ATOM 2101 O O . GLN A 1 277 ? -5.997 -22.480 10.733 1.00 87.75 277 GLN A O 1
ATOM 2106 N N . ASN A 1 278 ? -4.960 -20.640 9.965 1.00 81.62 278 ASN A N 1
ATOM 2107 C CA . ASN A 1 278 ? -5.476 -20.683 8.597 1.00 81.62 278 ASN A CA 1
ATOM 2108 C C . ASN A 1 278 ? -4.392 -21.041 7.566 1.00 81.62 278 ASN A C 1
ATOM 2110 O O . ASN A 1 278 ? -4.553 -20.790 6.376 1.00 81.62 278 ASN A O 1
ATOM 2114 N N . GLY A 1 279 ? -3.284 -21.642 8.013 1.00 80.12 279 GLY A N 1
ATOM 2115 C CA . GLY A 1 279 ? -2.246 -22.170 7.123 1.00 80.12 279 GLY A CA 1
ATOM 2116 C C . GLY A 1 279 ? -1.410 -21.104 6.410 1.00 80.12 279 GLY A C 1
ATOM 2117 O O . GLY A 1 279 ? -0.691 -21.442 5.472 1.00 80.12 279 GLY A O 1
ATOM 2118 N N . VAL A 1 280 ? -1.474 -19.848 6.857 1.00 77.19 280 VAL A N 1
ATOM 2119 C CA . VAL A 1 280 ? -0.611 -18.767 6.372 1.00 77.19 280 VAL A CA 1
ATOM 2120 C C . VAL A 1 280 ? 0.741 -18.902 7.079 1.00 77.19 280 VAL A C 1
ATOM 2122 O O . VAL A 1 280 ? 0.794 -18.898 8.310 1.00 77.19 280 VAL A O 1
ATOM 2125 N N . ARG A 1 281 ? 1.820 -19.087 6.311 1.00 54.44 281 ARG A N 1
ATOM 2126 C CA . ARG A 1 281 ? 3.199 -19.246 6.800 1.00 54.44 281 ARG A CA 1
ATOM 2127 C C . ARG A 1 281 ? 4.122 -18.221 6.170 1.00 54.44 281 ARG A C 1
ATOM 2129 O O . ARG A 1 281 ? 3.960 -17.990 4.953 1.00 54.44 281 ARG A O 1
#

Sequence (281 aa):
MRVIRSAVVTTLLVGLVVPTARAAEVPAAGQYYLQSVATGLNAAVTGDTVDQHRPKGNEDHQQWTLRSDGRLEESGRCLGRSGDKAAMLACTSADTTWEFGSDGDRLRLKAPGADRYLKPATPLAVGAGGDQWYLTPLTPNRQPALPDGERTLDQVTFLTAHNAYANGVDGGFAPPFVNLFPNQNRGITQQLSDGVRGFMLDIHETGDGAILCHNSCTAVSKPVALVVDLQRIVDFLGANRNEFVTVFLEDYVSADVLRRELARVNGLSNVLFRPDQNGVR

Secondary structure (DSSP, 8-state):
-------------------------PPPSEEEEEEETTT-PEEEEETTEEEEE--BTBTTS-EEEE-TTSBEEETTEEEEEETTEEEEEETTSGGGB-EEEEETTEEEEE-TTSS-EEE--SS-EEESS---EEEEESS---PPPPPTTT--GGG---EEETTTTTTSSS-B-S-TTTTT--S-SS-HHHHHHTTEEEEEEEEEEETTEEEE-SS--TT-SSBEEHHHHHHHHHHHHHH-TT---EEEEEEES-HHHHHHHHHTSTTGGGT---GGGTT--

Foldseek 3Di:
DDDDDDDDDDPPPPPPPPPDPPAFDDDDFAKWWKAFPVPRFTFADDPFATATHHDDPCPRPRMWGQDPQQWTDTPQWTFFDDPFGTTTHHPPDLRRHWDWDDDPQKIWTHRPPDQWTFAHDGRITIGHDTTIIGIGHPDDDDDPQDDQPVDDPVRDDFAAQDLQQQQPPQFFAEAPVPNPDRSHPDHLLVCVVVGHQHYEFEWAQDPVFTWTHDPDPPNTGGTDHPLVSLLSVQVSCVVPVSGHHHYHYPDNDDPVSVVVSCVSNPCCVVRDDDCPVVVND